Protein AF-0000000074259209 (afdb_homodimer)

Secondary structure (DSSP, 8-state):
--GGGGS-HHHHHHHHHHHHHHHHHHTT--EEEESSS--S-SEEEEETTEEEEEEEEEEEEETTEEE---EEEEEETTEEEEEE--S--SEEEEEETTTTEEEEEEGGGT---/--GGGGS-HHHHHHHHHHHHHHHHHHTT--EEEESSS--S-SEEEEETTEEEEEEEEEEEEETTEEE---EEEEEETTEEEEEE--S--SEEEEEETTTTEEEEEEGGGT---

Radius of gyration: 20.84 Å; Cα contacts (8 Å, |Δi|>4): 367; chains: 2; bounding box: 51×67×50 Å

Organism: NCBI:txid2743089

Structure (mmCIF, N/CA/C/O backbone):
data_AF-0000000074259209-model_v1
#
loop_
_entity.id
_entity.type
_entity.pdbx_description
1 polymer 'PD(D/E)XK endonuclease domain-containing protein'
#
loop_
_atom_site.group_PDB
_atom_site.id
_atom_site.type_symbol
_atom_site.label_atom_id
_atom_site.label_alt_id
_atom_site.label_comp_id
_atom_site.label_asym_id
_atom_site.label_entity_id
_atom_site.label_seq_id
_atom_site.pdbx_PDB_ins_code
_atom_site.Cartn_x
_atom_site.Cartn_y
_atom_site.Cartn_z
_atom_site.occupancy
_atom_site.B_iso_or_equiv
_atom_site.auth_seq_id
_atom_site.auth_comp_id
_atom_site.auth_asym_id
_atom_site.auth_atom_id
_atom_site.pdbx_PDB_model_num
ATOM 1 N N . MET A 1 1 ? 0.832 35.562 -0.521 1 47.56 1 MET A N 1
ATOM 2 C CA . MET A 1 1 ? -0.044 34.406 -0.721 1 47.56 1 MET A CA 1
ATOM 3 C C . MET A 1 1 ? 0.539 33.438 -1.758 1 47.56 1 MET A C 1
ATOM 5 O O . MET A 1 1 ? 0.771 33.844 -2.904 1 47.56 1 MET A O 1
ATOM 9 N N . GLY A 1 2 ? 1.175 32.375 -1.333 1 56.53 2 GLY A N 1
ATOM 10 C CA . GLY A 1 2 ? 1.853 31.5 -2.275 1 56.53 2 GLY A CA 1
ATOM 11 C C . GLY A 1 2 ? 0.897 30.719 -3.154 1 56.53 2 GLY A C 1
ATOM 12 O O . GLY A 1 2 ? -0.322 30.812 -2.992 1 56.53 2 GLY A O 1
ATOM 13 N N . PRO A 1 3 ? 1.385 30.281 -4.262 1 62.12 3 PRO A N 1
ATOM 14 C CA . PRO A 1 3 ? 0.544 29.578 -5.234 1 62.12 3 PRO A CA 1
ATOM 15 C C . PRO A 1 3 ? -0.412 28.578 -4.578 1 62.12 3 PRO A C 1
ATOM 17 O O . PRO A 1 3 ? -1.482 28.297 -5.125 1 62.12 3 PRO A O 1
ATOM 20 N N . LEU A 1 4 ? -0.095 28.188 -3.439 1 66.88 4 LEU A N 1
ATOM 21 C CA . LEU A 1 4 ? -0.93 27.188 -2.803 1 66.88 4 LEU A CA 1
ATOM 22 C C . LEU A 1 4 ? -2.17 27.812 -2.18 1 66.88 4 LEU A C 1
ATOM 24 O O . LEU A 1 4 ? -3.191 27.141 -2.004 1 66.88 4 LEU A O 1
ATOM 28 N N . ASP A 1 5 ? -2.102 29.094 -1.844 1 65.81 5 ASP A N 1
ATOM 29 C CA . ASP A 1 5 ? -3.232 29.75 -1.203 1 65.81 5 ASP A CA 1
ATOM 30 C C . ASP A 1 5 ? -4.414 29.875 -2.162 1 65.81 5 ASP A C 1
ATOM 32 O O . ASP A 1 5 ? -5.566 29.953 -1.731 1 65.81 5 ASP A O 1
ATOM 36 N N . GLU A 1 6 ? -4.121 29.797 -3.396 1 70.25 6 GLU A N 1
ATOM 37 C CA . GLU A 1 6 ? -5.148 30.016 -4.41 1 70.25 6 GLU A CA 1
ATOM 38 C C . GLU A 1 6 ? -5.738 28.703 -4.891 1 70.25 6 GLU A C 1
ATOM 40 O O . GLU A 1 6 ? -6.75 28.688 -5.594 1 70.25 6 GLU A O 1
ATOM 45 N N . LEU A 1 7 ? -5.156 27.578 -4.438 1 70.06 7 LEU A N 1
ATOM 46 C CA . LEU A 1 7 ? -5.594 26.281 -4.949 1 70.06 7 LEU A CA 1
ATOM 47 C C . LEU A 1 7 ? -6.848 25.797 -4.23 1 70.06 7 LEU A C 1
ATOM 49 O O . LEU A 1 7 ? -7.035 26.094 -3.045 1 70.06 7 LEU A O 1
ATOM 53 N N . ALA A 1 8 ? -7.691 25.25 -5.023 1 75.5 8 ALA A N 1
ATOM 54 C CA . ALA A 1 8 ? -8.852 24.609 -4.414 1 75.5 8 ALA A CA 1
ATOM 55 C C . ALA A 1 8 ? -8.43 23.594 -3.357 1 75.5 8 ALA A C 1
ATOM 57 O O . ALA A 1 8 ? -7.316 23.062 -3.412 1 75.5 8 ALA A O 1
ATOM 58 N N . THR A 1 9 ? -9.133 23.469 -2.32 1 72.81 9 THR A N 1
ATOM 59 C CA . THR A 1 9 ? -8.836 22.625 -1.173 1 72.81 9 THR A CA 1
ATOM 60 C C . THR A 1 9 ? -8.414 21.234 -1.626 1 72.81 9 THR A C 1
ATOM 62 O O . THR A 1 9 ? -7.438 20.672 -1.112 1 72.81 9 THR A O 1
ATOM 65 N N . HIS A 1 10 ? -9.031 20.703 -2.648 1 75.69 10 HIS A N 1
ATOM 66 C CA . HIS A 1 10 ? -8.688 19.359 -3.119 1 75.69 10 HIS A CA 1
ATOM 67 C C . HIS A 1 10 ? -7.336 19.359 -3.818 1 75.69 10 HIS A C 1
ATOM 69 O O . HIS A 1 10 ? -6.59 18.375 -3.721 1 75.69 10 HIS A O 1
ATOM 75 N N . GLU A 1 11 ? -7.078 20.484 -4.426 1 82.69 11 GLU A N 1
ATOM 76 C CA . GLU A 1 11 ? -5.793 20.594 -5.105 1 82.69 11 GLU A CA 1
ATOM 77 C C . GLU A 1 11 ? -4.648 20.734 -4.102 1 82.69 11 GLU A C 1
ATOM 79 O O . GLU A 1 11 ? -3.559 20.203 -4.324 1 82.69 11 GLU A O 1
ATOM 84 N N . LYS A 1 12 ? -5.004 21.375 -3.014 1 86.19 12 LYS A N 1
ATOM 85 C CA . LYS A 1 12 ? -4.008 21.5 -1.953 1 86.19 12 LYS A CA 1
ATOM 86 C C . LYS A 1 12 ? -3.678 20.141 -1.351 1 86.19 12 LYS A C 1
ATOM 88 O O . LYS A 1 12 ? -2.512 19.844 -1.086 1 86.19 12 LYS A O 1
ATOM 93 N N . GLY A 1 13 ? -4.664 19.375 -1.175 1 89.06 13 GLY A N 1
ATOM 94 C CA . GLY A 1 13 ? -4.465 18.016 -0.67 1 89.06 13 GLY A CA 1
ATOM 95 C C . GLY A 1 13 ? -3.607 17.156 -1.582 1 89.06 13 GLY A C 1
ATOM 96 O O . GLY A 1 13 ? -2.701 16.469 -1.118 1 89.06 13 GLY A O 1
ATOM 97 N N . ASP A 1 14 ? -3.924 17.359 -2.818 1 90.62 14 ASP A N 1
ATOM 98 C CA . ASP A 1 14 ? -3.16 16.594 -3.799 1 90.62 14 ASP A CA 1
ATOM 99 C C . ASP A 1 14 ? -1.689 17 -3.793 1 90.62 14 ASP A C 1
ATOM 101 O O . ASP A 1 14 ? -0.801 16.156 -3.861 1 90.62 14 ASP A O 1
ATOM 105 N N . HIS A 1 15 ? -1.513 18.234 -3.836 1 93.06 15 HIS A N 1
ATOM 106 C CA . HIS A 1 15 ? -0.147 18.734 -3.777 1 93.06 15 HIS A CA 1
ATOM 107 C C . HIS A 1 15 ? 0.57 18.25 -2.523 1 93.06 15 HIS A C 1
ATOM 109 O O . HIS A 1 15 ? 1.699 17.766 -2.602 1 93.06 15 HIS A O 1
ATOM 115 N N . THR A 1 16 ? -0.092 18.375 -1.411 1 95.31 16 THR A N 1
ATOM 116 C CA . THR A 1 16 ? 0.49 17.938 -0.145 1 95.31 16 THR A CA 1
ATOM 117 C C . THR A 1 16 ? 0.85 16.453 -0.19 1 95.31 16 THR A C 1
ATOM 119 O O . THR A 1 16 ? 1.938 16.062 0.235 1 95.31 16 THR A O 1
ATOM 122 N N . GLU A 1 17 ? -0.013 15.664 -0.753 1 94.94 17 GLU A N 1
ATOM 123 C CA . GLU A 1 17 ? 0.264 14.234 -0.875 1 94.94 17 GLU A CA 1
ATOM 124 C C . GLU A 1 17 ? 1.504 13.984 -1.729 1 94.94 17 GLU A C 1
ATOM 126 O O . GLU A 1 17 ? 2.363 13.18 -1.366 1 94.94 17 GLU A O 1
ATOM 131 N N . ALA A 1 18 ? 1.612 14.695 -2.797 1 95.94 18 ALA A N 1
ATOM 132 C CA . ALA A 1 18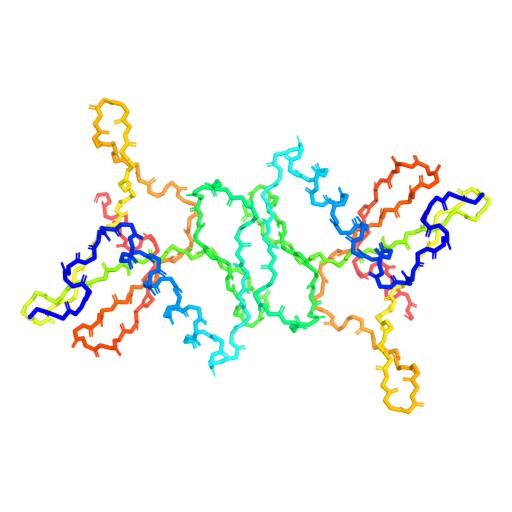 ? 2.766 14.539 -3.68 1 95.94 18 ALA A CA 1
ATOM 133 C C . ALA A 1 18 ? 4.059 14.914 -2.963 1 95.94 18 ALA A C 1
ATOM 135 O O . ALA A 1 18 ? 5.074 14.227 -3.1 1 95.94 18 ALA A O 1
ATOM 136 N N . VAL A 1 19 ? 4.02 15.938 -2.227 1 96.88 19 VAL A N 1
ATOM 137 C CA . VAL A 1 19 ? 5.184 16.391 -1.472 1 96.88 19 VAL A CA 1
ATOM 138 C C . VAL A 1 19 ? 5.574 15.328 -0.441 1 96.88 19 VAL A C 1
ATOM 140 O O . VAL A 1 19 ? 6.75 14.992 -0.303 1 96.88 19 VAL A O 1
ATOM 143 N N . VAL A 1 20 ? 4.594 14.812 0.232 1 97.38 20 VAL A N 1
ATOM 144 C CA . VAL A 1 20 ? 4.832 13.812 1.27 1 97.38 20 VAL A CA 1
ATOM 145 C C . VAL A 1 20 ? 5.434 12.555 0.648 1 97.38 20 VAL A C 1
ATOM 147 O O . VAL A 1 20 ? 6.43 12.023 1.145 1 97.38 20 VAL A O 1
ATOM 150 N N . ILE A 1 21 ? 4.875 12.117 -0.439 1 96.25 21 ILE A N 1
ATOM 151 C CA . ILE A 1 21 ? 5.387 10.938 -1.132 1 96.25 21 ILE A CA 1
ATOM 152 C C . ILE A 1 21 ? 6.836 11.18 -1.559 1 96.25 21 ILE A C 1
ATOM 154 O O . ILE A 1 21 ? 7.707 10.344 -1.323 1 96.25 21 ILE A O 1
ATOM 158 N N . SER A 1 22 ? 7.086 12.305 -2.131 1 96.19 22 SER A N 1
ATOM 159 C CA . SER A 1 22 ? 8.43 12.664 -2.58 1 96.19 22 SER A CA 1
ATOM 160 C C . SER A 1 22 ? 9.422 12.617 -1.428 1 96.19 22 SER A C 1
ATOM 162 O O . SER A 1 22 ? 10.516 12.055 -1.565 1 96.19 22 SER A O 1
ATOM 164 N N . GLU A 1 23 ? 9.055 13.148 -0.389 1 96.75 23 GLU A N 1
ATOM 165 C CA . GLU A 1 23 ? 9.953 13.203 0.761 1 96.75 23 GLU A CA 1
ATOM 166 C C . GLU A 1 23 ? 10.211 11.812 1.331 1 96.75 23 GLU A C 1
ATOM 168 O O . GLU A 1 23 ? 11.344 11.477 1.675 1 96.75 23 GLU A O 1
ATOM 173 N N . LEU A 1 24 ? 9.188 11.023 1.503 1 94.81 24 LEU A N 1
ATOM 174 C CA . LEU A 1 24 ? 9.352 9.664 2.006 1 94.81 24 LEU A CA 1
ATOM 175 C C . LEU A 1 24 ? 10.266 8.859 1.09 1 94.81 24 LEU A C 1
ATOM 177 O O . LEU A 1 24 ? 11.188 8.18 1.562 1 94.81 24 LEU A O 1
ATOM 181 N N . LYS A 1 25 ? 10.078 9 -0.187 1 93.81 25 LYS A N 1
ATOM 182 C CA . LYS A 1 25 ? 10.93 8.305 -1.147 1 93.81 25 LYS A CA 1
ATOM 183 C C . LYS A 1 25 ? 12.375 8.781 -1.056 1 93.81 25 LYS A C 1
ATOM 185 O O . LYS A 1 25 ? 13.305 7.98 -1.122 1 93.81 25 LYS A O 1
ATOM 190 N N . ARG A 1 26 ? 12.523 10.039 -0.909 1 94 26 ARG A N 1
ATOM 191 C CA . ARG A 1 26 ? 13.852 10.609 -0.758 1 94 26 ARG A CA 1
ATOM 192 C C . ARG A 1 26 ? 14.578 10 0.435 1 94 26 ARG A C 1
ATOM 194 O O . ARG A 1 26 ? 15.797 9.82 0.398 1 94 26 ARG A O 1
ATOM 201 N N . ARG A 1 27 ? 13.891 9.672 1.408 1 93.62 27 ARG A N 1
ATOM 202 C CA . ARG A 1 27 ? 14.453 9.102 2.629 1 93.62 27 ARG A CA 1
ATOM 203 C C . ARG A 1 27 ? 14.57 7.586 2.525 1 93.62 27 ARG A C 1
ATOM 205 O O . ARG A 1 27 ? 14.984 6.926 3.48 1 93.62 27 ARG A O 1
ATOM 212 N N . GLY A 1 28 ? 14.133 6.973 1.439 1 91.19 28 GLY A N 1
ATOM 213 C CA . GLY A 1 28 ? 14.242 5.543 1.205 1 91.19 28 GLY A CA 1
ATOM 214 C C . GLY A 1 28 ? 13.094 4.75 1.804 1 91.19 28 GLY A C 1
ATOM 215 O O . GLY A 1 28 ? 13.219 3.545 2.033 1 91.19 28 GLY A O 1
ATOM 216 N N . VAL A 1 29 ? 12.055 5.488 2.131 1 93.62 29 VAL A N 1
ATOM 217 C CA . VAL A 1 29 ? 10.883 4.824 2.703 1 93.62 29 VAL A CA 1
ATOM 218 C C . VAL A 1 29 ? 9.977 4.324 1.584 1 93.62 29 VAL A C 1
ATOM 220 O O . VAL A 1 29 ? 9.594 5.09 0.697 1 93.62 29 VAL A O 1
ATOM 223 N N . SER A 1 30 ? 9.68 3.027 1.613 1 93.19 30 SER A N 1
ATOM 224 C CA . SER A 1 30 ? 8.727 2.477 0.66 1 93.19 30 SER A CA 1
ATOM 225 C C . SER A 1 30 ? 7.312 2.977 0.942 1 93.19 30 SER A C 1
ATOM 227 O O . SER A 1 30 ? 6.887 3.037 2.098 1 93.19 30 SER A O 1
ATOM 229 N N . VAL A 1 31 ? 6.582 3.355 -0.152 1 95.06 31 VAL A N 1
ATOM 230 C CA . VAL A 1 31 ? 5.234 3.898 -0.016 1 95.06 31 VAL A CA 1
ATOM 231 C C . VAL A 1 31 ? 4.305 3.225 -1.021 1 95.06 31 VAL A C 1
ATOM 233 O O . VAL A 1 31 ? 4.699 2.943 -2.154 1 95.06 31 VAL A O 1
ATOM 236 N N . CYS A 1 32 ? 3.105 2.986 -0.581 1 93.75 32 CYS A N 1
ATOM 237 C CA . CYS A 1 32 ? 2.062 2.422 -1.428 1 93.75 32 CYS A CA 1
ATOM 238 C C . CYS A 1 32 ? 0.795 3.268 -1.372 1 93.75 32 CYS A C 1
ATOM 240 O O . CYS A 1 32 ? 0.485 3.857 -0.336 1 93.75 32 CYS A O 1
ATOM 242 N N . ALA A 1 33 ? 0.101 3.314 -2.439 1 93.38 33 ALA A N 1
ATOM 243 C CA . ALA A 1 33 ? -1.163 4.043 -2.516 1 93.38 33 ALA A CA 1
ATOM 244 C C . ALA A 1 33 ? -2.33 3.092 -2.764 1 93.38 33 ALA A C 1
ATOM 246 O O . ALA A 1 33 ? -2.193 2.111 -3.498 1 93.38 33 ALA A O 1
ATOM 247 N N . PRO A 1 34 ? -3.48 3.48 -2.117 1 92.75 34 PRO A N 1
ATOM 248 C CA . PRO A 1 34 ? -4.652 2.623 -2.316 1 92.75 34 PRO A CA 1
ATOM 249 C C . PRO A 1 34 ? -5.113 2.586 -3.771 1 92.75 34 PRO A C 1
ATOM 251 O O . PRO A 1 34 ? -5.02 3.592 -4.48 1 92.75 34 PRO A O 1
ATOM 254 N N . PHE A 1 35 ? -5.512 1.344 -4.113 1 88.69 35 PHE A N 1
ATOM 255 C CA . PHE A 1 35 ? -6.18 1.221 -5.402 1 88.69 35 PHE A CA 1
ATOM 256 C C . PHE A 1 35 ? -7.637 1.667 -5.301 1 88.69 35 PHE A C 1
ATOM 258 O O . PHE A 1 35 ? -8.422 1.072 -4.562 1 88.69 35 PHE A O 1
ATOM 265 N N . GLY A 1 36 ? -7.984 2.654 -6.012 1 80.12 36 GLY A N 1
ATOM 266 C CA . GLY A 1 36 ? -9.344 3.166 -5.98 1 80.12 36 GLY A CA 1
ATOM 267 C C . GLY A 1 36 ? -9.539 4.293 -4.984 1 80.12 36 GLY A C 1
ATOM 268 O O . GLY A 1 36 ? -8.562 4.848 -4.473 1 80.12 36 GLY A O 1
ATOM 269 N N . ASP A 1 37 ? -10.844 4.773 -4.766 1 68.38 37 ASP A N 1
ATOM 270 C CA . ASP A 1 37 ? -11.148 6.008 -4.047 1 68.38 37 ASP A CA 1
ATOM 271 C C . ASP A 1 37 ? -11.578 5.715 -2.613 1 68.38 37 ASP A C 1
ATOM 273 O O . ASP A 1 37 ? -12.109 6.594 -1.927 1 68.38 37 ASP A O 1
ATOM 277 N N . ASN A 1 38 ? -11.484 4.414 -2.146 1 59.94 38 ASN A N 1
ATOM 278 C CA . ASN A 1 38 ? -12.031 4.188 -0.813 1 59.94 38 ASN A CA 1
ATOM 279 C C . ASN A 1 38 ? -11.102 4.719 0.274 1 59.94 38 ASN A C 1
ATOM 281 O O . ASN A 1 38 ? -9.914 4.406 0.284 1 59.94 38 ASN A O 1
ATOM 285 N N . ASP A 1 39 ? -11.469 5.82 0.987 1 64.5 39 ASP A N 1
ATOM 286 C CA . ASP A 1 39 ? -10.938 6.895 1.817 1 64.5 39 ASP A CA 1
ATOM 287 C C . ASP A 1 39 ? -10.539 6.375 3.197 1 64.5 39 ASP A C 1
ATOM 289 O O . ASP A 1 39 ? -10.555 7.125 4.176 1 64.5 39 ASP A O 1
ATOM 293 N N . ARG A 1 40 ? -9.938 5.18 3.361 1 77.12 40 ARG A N 1
ATOM 294 C CA . ARG A 1 40 ? -9.586 4.914 4.75 1 77.12 40 ARG A CA 1
ATOM 295 C C . ARG A 1 40 ? -8.266 5.586 5.121 1 77.12 40 ARG A C 1
ATOM 297 O O . ARG A 1 40 ? -8.148 6.18 6.195 1 77.12 40 ARG A O 1
ATOM 304 N N . TYR A 1 41 ? -7.336 5.512 4.305 1 91.62 41 TYR A N 1
ATOM 305 C CA . TYR A 1 41 ? -6.047 6.18 4.453 1 91.62 41 TYR A CA 1
ATOM 306 C C . TYR A 1 41 ? -5.52 6.648 3.102 1 91.62 41 TYR A C 1
ATOM 308 O O . TYR A 1 41 ? -6.02 6.234 2.055 1 91.62 41 TYR A O 1
ATOM 316 N N . ASP A 1 42 ? -4.57 7.543 3.191 1 92.56 42 ASP A N 1
ATOM 317 C CA . ASP A 1 42 ? -4.027 8.102 1.956 1 92.56 42 ASP A CA 1
ATOM 318 C C . ASP A 1 42 ? -2.875 7.254 1.426 1 92.56 42 ASP A C 1
ATOM 320 O O . ASP A 1 42 ? -2.713 7.105 0.213 1 92.56 42 ASP A O 1
ATOM 324 N N . LEU A 1 43 ? -2.088 6.73 2.297 1 95.06 43 LEU A N 1
ATOM 325 C CA . LEU A 1 43 ? -0.876 6 1.938 1 95.06 43 LEU A CA 1
ATOM 326 C C . LEU A 1 43 ? -0.607 4.875 2.93 1 95.06 43 LEU A C 1
ATOM 328 O O . LEU A 1 43 ? -1.068 4.926 4.074 1 95.06 43 LEU A O 1
ATOM 332 N N . ILE A 1 44 ? 0.138 3.91 2.469 1 95.19 44 ILE A N 1
ATOM 333 C CA . ILE A 1 44 ? 0.823 2.965 3.344 1 95.19 44 ILE A CA 1
ATOM 334 C C . ILE A 1 44 ? 2.332 3.174 3.246 1 95.19 44 ILE A C 1
ATOM 336 O O . ILE A 1 44 ? 2.879 3.305 2.148 1 95.19 44 ILE A O 1
ATOM 340 N N . ALA A 1 45 ? 2.992 3.27 4.359 1 95.81 45 ALA A N 1
ATOM 341 C CA . ALA A 1 45 ? 4.449 3.369 4.395 1 95.81 45 ALA A CA 1
ATOM 342 C C . ALA A 1 45 ? 5.062 2.199 5.156 1 95.81 45 ALA A C 1
ATOM 344 O O . ALA A 1 45 ? 4.422 1.625 6.043 1 95.81 45 ALA A O 1
ATOM 345 N N . GLU A 1 46 ? 6.242 1.879 4.758 1 93.62 46 GLU A N 1
ATOM 346 C CA . GLU A 1 46 ? 6.965 0.799 5.426 1 93.62 46 GLU A CA 1
ATOM 347 C C . GLU A 1 46 ? 8.109 1.341 6.273 1 93.62 46 GLU A C 1
ATOM 349 O O . GLU A 1 46 ? 8.922 2.135 5.793 1 93.62 46 GLU A O 1
ATOM 354 N N . SER A 1 47 ? 8.062 1.075 7.488 1 88 47 SER A N 1
ATOM 355 C CA . SER A 1 47 ? 9.188 1.319 8.391 1 88 47 SER A CA 1
ATOM 356 C C . SER A 1 47 ? 9.766 0.012 8.922 1 88 47 SER A C 1
ATOM 358 O O . SER A 1 47 ? 9.047 -0.788 9.523 1 88 47 SER A O 1
ATOM 360 N N . ALA A 1 48 ? 11.109 -0.193 8.602 1 83.56 48 ALA A N 1
ATOM 361 C CA . ALA A 1 48 ? 11.719 -1.479 8.938 1 83.56 48 ALA A CA 1
ATOM 362 C C . ALA A 1 48 ? 10.898 -2.635 8.367 1 83.56 48 ALA A C 1
ATOM 364 O O . ALA A 1 48 ? 10.719 -2.74 7.152 1 83.56 48 ALA A O 1
ATOM 365 N N . GLU A 1 49 ? 10.078 -3.471 9.203 1 78.62 49 GLU A N 1
ATOM 366 C CA . GLU A 1 49 ? 9.328 -4.617 8.703 1 78.62 49 GLU A CA 1
ATOM 367 C C . GLU A 1 49 ? 7.836 -4.461 8.977 1 78.62 49 GLU A C 1
ATOM 369 O O . GLU A 1 49 ? 7.074 -5.426 8.859 1 78.62 49 GLU A O 1
ATOM 374 N N . SER A 1 50 ? 7.594 -3.197 9.297 1 92.56 50 SER A N 1
ATOM 375 C CA . SER A 1 50 ? 6.18 -2.975 9.594 1 92.56 50 SER A CA 1
ATOM 376 C C . SER A 1 50 ? 5.547 -2.033 8.57 1 92.56 50 SER A C 1
ATOM 378 O O . SER A 1 50 ? 6.238 -1.22 7.957 1 92.56 50 SER A O 1
ATOM 380 N N . LEU A 1 51 ? 4.246 -2.188 8.375 1 94.81 51 LEU A N 1
ATOM 381 C CA . LEU A 1 51 ? 3.455 -1.33 7.5 1 94.81 51 LEU A CA 1
ATOM 382 C C . LEU A 1 51 ? 2.539 -0.421 8.312 1 94.81 51 LEU A C 1
ATOM 384 O O . LEU A 1 51 ? 1.922 -0.862 9.289 1 94.81 51 LEU A O 1
ATOM 388 N N . PHE A 1 52 ? 2.453 0.874 7.926 1 95.12 52 PHE A N 1
ATOM 389 C CA . PHE A 1 52 ? 1.637 1.843 8.648 1 95.12 52 PHE A CA 1
ATOM 390 C C . PHE A 1 52 ? 0.689 2.566 7.695 1 95.12 52 PHE A C 1
ATOM 392 O O . PHE A 1 52 ? 1.093 2.984 6.609 1 95.12 52 PHE A O 1
ATOM 399 N N . ARG A 1 53 ? -0.555 2.709 8.156 1 95.44 53 ARG A N 1
ATOM 400 C CA . ARG A 1 53 ? -1.538 3.529 7.461 1 95.44 53 ARG A CA 1
ATOM 401 C C . ARG A 1 53 ? -1.346 5.008 7.781 1 95.44 53 ARG A C 1
ATOM 403 O O . ARG A 1 53 ? -1.366 5.402 8.945 1 95.44 53 ARG A O 1
ATOM 410 N N . LEU A 1 54 ? -1.181 5.785 6.664 1 95 54 LEU A N 1
ATOM 411 C CA . LEU A 1 54 ? -0.951 7.215 6.84 1 95 54 LEU A CA 1
ATOM 412 C C . LEU A 1 54 ? -2.111 8.031 6.273 1 95 54 LEU A C 1
ATOM 414 O O . LEU A 1 54 ? -2.592 7.746 5.176 1 95 54 LEU A O 1
ATOM 418 N N . GLN A 1 55 ? -2.568 8.977 7.078 1 93.69 55 GLN A N 1
ATOM 419 C CA . GLN A 1 55 ? -3.434 10.039 6.582 1 93.69 55 GLN A CA 1
ATOM 420 C C . GLN A 1 55 ? -2.658 11.344 6.406 1 93.69 55 GLN A C 1
ATOM 422 O O . GLN A 1 55 ? -2.094 11.867 7.367 1 93.69 55 GLN A O 1
ATOM 427 N N . VAL A 1 56 ? -2.664 11.883 5.215 1 95 56 VAL A N 1
ATOM 428 C CA . VAL A 1 56 ? -1.894 13.078 4.898 1 95 56 VAL A CA 1
ATOM 429 C C . VAL A 1 56 ? -2.762 14.32 5.098 1 95 56 VAL A C 1
ATOM 431 O O . VAL A 1 56 ? -3.9 14.367 4.629 1 95 56 VAL A O 1
ATOM 434 N N . LYS A 1 57 ? -2.172 15.32 5.879 1 93.94 57 LYS A N 1
ATOM 435 C CA . LYS A 1 57 ? -2.877 16.562 6.191 1 93.94 57 LYS A CA 1
ATOM 436 C C . LYS A 1 57 ? -2.029 17.781 5.836 1 93.94 57 LYS A C 1
ATOM 438 O O . LYS A 1 57 ? -0.817 17.781 6.055 1 93.94 57 LYS A O 1
ATOM 443 N N . THR A 1 58 ? -2.787 18.766 5.27 1 94.81 58 THR A N 1
ATOM 444 C CA . THR A 1 58 ? -2.154 20.078 5.105 1 94.81 58 THR A CA 1
ATOM 445 C C . THR A 1 58 ? -2.223 20.875 6.402 1 94.81 58 THR A C 1
ATOM 447 O O . THR A 1 58 ? -3.309 21.125 6.934 1 94.81 58 THR A O 1
ATOM 450 N N . GLY A 1 59 ? -1.038 21.219 6.91 1 94.81 59 GLY A N 1
ATOM 451 C CA . GLY A 1 59 ? -0.984 22.062 8.086 1 94.81 59 GLY A CA 1
ATOM 452 C C . GLY A 1 59 ? -0.817 23.531 7.754 1 94.81 59 GLY A C 1
ATOM 453 O O . GLY A 1 59 ? -0.371 23.875 6.66 1 94.81 59 GLY A O 1
ATOM 454 N N . TRP A 1 60 ? -1.231 24.359 8.719 1 94.19 60 TRP A N 1
ATOM 455 C CA . TRP A 1 60 ? -1.003 25.797 8.609 1 94.19 60 TRP A CA 1
ATOM 456 C C . TRP A 1 60 ? -0.41 26.344 9.898 1 94.19 60 TRP A C 1
ATOM 458 O O . TRP A 1 60 ? -0.636 25.797 10.977 1 94.19 60 TRP A O 1
ATOM 468 N N . LEU A 1 61 ? 0.44 27.359 9.641 1 93.44 61 LEU A N 1
ATOM 469 C CA . LEU A 1 61 ? 1.13 27.969 10.773 1 93.44 61 LEU A CA 1
ATOM 470 C C . LEU A 1 61 ? 0.238 29 11.453 1 93.44 61 LEU A C 1
ATOM 472 O O . LEU A 1 61 ? -0.362 29.844 10.789 1 93.44 61 LEU A O 1
ATOM 476 N N . ARG A 1 62 ? 0.03 28.812 12.727 1 95.06 62 ARG A N 1
ATOM 477 C CA . ARG A 1 62 ? -0.599 29.812 13.586 1 95.06 62 ARG A CA 1
ATOM 478 C C . ARG A 1 62 ? 0.347 30.25 14.695 1 95.06 62 ARG A C 1
ATOM 480 O O . ARG A 1 62 ? 0.486 29.562 15.711 1 95.06 62 ARG A O 1
ATOM 487 N N . GLU A 1 63 ? 0.983 31.469 14.461 1 92.69 63 GLU A N 1
ATOM 488 C CA . GLU A 1 63 ? 2.029 31.938 15.367 1 92.69 63 GLU A CA 1
ATOM 489 C C . GLU A 1 63 ? 3.199 30.953 15.414 1 92.69 63 GLU A C 1
ATOM 491 O O . GLU A 1 63 ? 3.891 30.766 14.406 1 92.69 63 GLU A O 1
ATOM 496 N N . VAL A 1 64 ? 3.322 30.234 16.531 1 91.62 64 VAL A N 1
ATOM 497 C CA . VAL A 1 64 ? 4.496 29.359 16.609 1 91.62 64 VAL A CA 1
ATOM 498 C C . VAL A 1 64 ? 4.062 27.906 16.641 1 91.62 64 VAL A C 1
ATOM 500 O O . VAL A 1 64 ? 4.867 27.016 16.938 1 91.62 64 VAL A O 1
ATOM 503 N N . VAL A 1 65 ? 2.746 27.719 16.266 1 93.44 65 VAL A N 1
ATOM 504 C CA . VAL A 1 65 ? 2.219 26.359 16.312 1 93.44 65 VAL A CA 1
ATOM 505 C C . VAL A 1 65 ? 1.709 25.953 14.938 1 93.44 65 VAL A C 1
ATOM 507 O O . VAL A 1 65 ? 1.119 26.766 14.227 1 93.44 65 VAL A O 1
ATOM 510 N N . VAL A 1 66 ? 1.939 24.703 14.477 1 94.62 66 VAL A N 1
ATOM 511 C CA . VAL A 1 66 ? 1.327 24.156 13.273 1 94.62 66 VAL A CA 1
ATOM 512 C C . VAL A 1 66 ? -0.005 23.5 13.625 1 94.62 66 VAL A C 1
ATOM 514 O O . VAL A 1 66 ? -0.06 22.609 14.484 1 94.62 66 VAL A O 1
ATOM 517 N N . GLU A 1 67 ? -1.086 23.984 12.969 1 94.19 67 GLU A N 1
ATOM 518 C CA . GLU A 1 67 ? -2.42 23.422 13.172 1 94.19 67 GLU A CA 1
ATOM 519 C C . GLU A 1 67 ? -2.891 22.641 11.945 1 94.19 67 GLU A C 1
ATOM 521 O O . GLU A 1 67 ? -2.438 22.906 10.828 1 94.19 67 GLU A O 1
ATOM 526 N N . PHE A 1 68 ? -3.68 21.578 12.117 1 92.62 68 PHE A N 1
ATOM 527 C CA . PHE A 1 68 ? -4.32 20.828 11.039 1 92.62 68 PHE A CA 1
ATOM 528 C C . PHE A 1 68 ? -5.648 20.234 11.5 1 92.62 68 PHE A C 1
ATOM 530 O O . PHE A 1 68 ? -5.883 20.094 12.703 1 92.62 68 PHE A O 1
ATOM 537 N N . SER A 1 69 ? -6.48 19.938 10.508 1 86.94 69 SER A N 1
ATOM 538 C CA . SER A 1 69 ? -7.75 19.297 10.836 1 86.94 69 SER A CA 1
ATOM 539 C C . SER A 1 69 ? -7.582 17.781 11.008 1 86.94 69 SER A C 1
ATOM 541 O O . SER A 1 69 ? -7.098 17.109 10.109 1 86.94 69 SER A O 1
ATOM 543 N N . GLY A 1 70 ? -7.969 17.266 12.156 1 84.19 70 GLY A N 1
ATOM 544 C CA . GLY A 1 70 ? -7.918 15.828 12.422 1 84.19 70 GLY A CA 1
ATOM 545 C C . GLY A 1 70 ? -9.125 15.086 11.891 1 84.19 70 GLY A C 1
ATOM 546 O O . GLY A 1 70 ? -9.305 13.898 12.18 1 84.19 70 GLY A O 1
ATOM 547 N N . GLN A 1 71 ? -10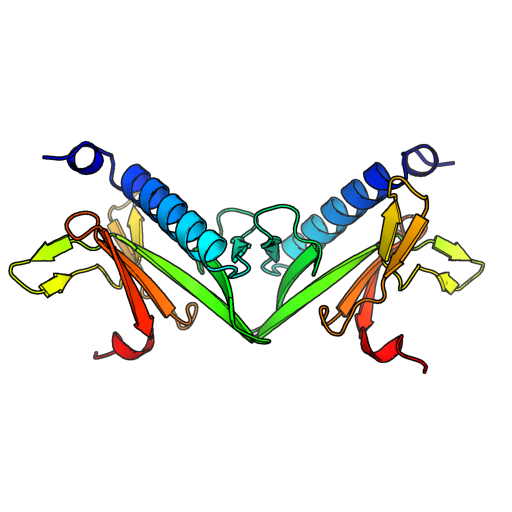.016 15.812 11.242 1 80.94 71 GLN A N 1
ATOM 548 C CA . GLN A 1 71 ? -11.219 15.188 10.688 1 80.94 71 GLN A CA 1
ATOM 549 C C . GLN A 1 71 ? -11.219 15.25 9.164 1 80.94 71 GLN A C 1
ATOM 551 O O . GLN A 1 71 ? -10.547 16.094 8.57 1 80.94 71 GLN A O 1
ATOM 556 N N . SER A 1 72 ? -11.812 14.164 8.594 1 75 72 SER A N 1
ATOM 557 C CA . SER A 1 72 ? -11.977 14.164 7.141 1 75 72 SER A CA 1
ATOM 558 C C . SER A 1 72 ? -13.211 14.953 6.727 1 75 72 SER A C 1
ATOM 560 O O . SER A 1 72 ? -14.25 14.898 7.395 1 75 72 SER A O 1
ATOM 562 N N . GLN A 1 73 ? -13.008 15.961 5.832 1 70.38 73 GLN A N 1
ATOM 563 C CA . GLN A 1 73 ? -14.125 16.75 5.34 1 70.38 73 GLN A CA 1
ATOM 564 C C . GLN A 1 73 ? -14.625 16.219 3.996 1 70.38 73 GLN A C 1
ATOM 566 O O . GLN A 1 73 ? -13.828 15.969 3.094 1 70.38 73 GLN A O 1
ATOM 571 N N . HIS A 1 74 ? -15.844 15.648 4.027 1 69.62 74 HIS A N 1
ATOM 572 C CA . HIS A 1 74 ? -16.484 15.219 2.791 1 69.62 74 HIS A CA 1
ATOM 573 C C . HIS A 1 74 ? -17.672 16.109 2.443 1 69.62 74 HIS A C 1
ATOM 575 O O . HIS A 1 74 ? -18.422 16.516 3.328 1 69.62 74 HIS A O 1
ATOM 581 N N . VAL A 1 75 ? -17.703 16.578 1.257 1 66.56 75 VAL A N 1
ATOM 582 C CA . VAL A 1 75 ? -18.844 17.375 0.797 1 66.56 75 VAL A CA 1
ATOM 583 C C . VAL A 1 75 ? -19.875 16.453 0.133 1 66.56 75 VAL A C 1
ATOM 585 O O . VAL A 1 75 ? -19.516 15.578 -0.65 1 66.56 75 VAL A O 1
ATOM 588 N N . ASN A 1 76 ? -21.062 16.359 0.742 1 69.25 76 ASN A N 1
ATOM 589 C CA . ASN A 1 76 ? -22.156 15.695 0.059 1 69.25 76 ASN A CA 1
ATOM 590 C C . ASN A 1 76 ? -23.281 16.672 -0.296 1 69.25 76 ASN A C 1
ATOM 592 O O . ASN A 1 76 ? -23.094 17.891 -0.215 1 69.25 76 ASN A O 1
ATOM 596 N N . ALA A 1 77 ? -24.297 16.047 -0.972 1 72.5 77 ALA A N 1
ATOM 597 C CA . ALA A 1 77 ? -25.438 16.828 -1.426 1 72.5 77 ALA A CA 1
ATOM 598 C C . ALA A 1 77 ? -25.953 17.734 -0.311 1 72.5 77 ALA A C 1
ATOM 600 O O . ALA A 1 77 ? -26.453 18.828 -0.574 1 72.5 77 ALA A O 1
ATOM 601 N N . ALA A 1 78 ? -25.875 17.391 0.807 1 76.25 78 ALA A N 1
ATOM 602 C CA . ALA A 1 78 ? -26.453 18.094 1.947 1 76.25 78 ALA A CA 1
ATOM 603 C C . ALA A 1 78 ? -25.469 19.094 2.525 1 76.25 78 ALA A C 1
ATOM 605 O O . ALA A 1 78 ? -25.828 19.922 3.361 1 76.25 78 ALA A O 1
ATOM 606 N N . GLY A 1 79 ? -24.359 18.953 2.105 1 73.25 79 GLY A N 1
ATOM 607 C CA . GLY A 1 79 ? -23.328 19.859 2.607 1 73.25 79 GLY A CA 1
ATOM 608 C C . GLY A 1 79 ? -22.094 19.125 3.09 1 73.25 79 GLY A C 1
ATOM 609 O O . GLY A 1 79 ? -21.75 18.047 2.584 1 73.25 79 GLY A O 1
ATOM 610 N N . ASN A 1 80 ? -21.281 19.828 4.07 1 71.81 80 ASN A N 1
ATOM 611 C CA . ASN A 1 80 ? -20.062 19.266 4.617 1 71.81 80 ASN A CA 1
ATOM 612 C C . ASN A 1 80 ? -20.359 18.266 5.73 1 71.81 80 ASN A C 1
ATOM 614 O O . ASN A 1 80 ? -21.125 18.562 6.645 1 71.81 80 ASN A O 1
ATOM 618 N N . THR A 1 81 ? -19.953 17.094 5.559 1 75.25 81 THR A N 1
ATOM 619 C CA . THR A 1 81 ? -20.031 16.109 6.625 1 75.25 81 THR A CA 1
ATOM 620 C C . THR A 1 81 ? -18.641 15.742 7.129 1 75.25 81 THR A C 1
ATOM 622 O O . THR A 1 81 ? -17.672 15.773 6.367 1 75.25 81 THR A O 1
ATOM 625 N N . TYR A 1 82 ? -18.531 15.703 8.508 1 71.06 82 TYR A N 1
ATOM 626 C CA . TYR A 1 82 ? -17.281 15.344 9.156 1 71.06 82 TYR A CA 1
ATOM 627 C C . TYR A 1 82 ? -17.312 13.906 9.656 1 71.06 82 TYR A C 1
ATOM 629 O O . TYR A 1 82 ? -18.312 13.461 10.219 1 71.06 82 TYR A O 1
ATOM 637 N N . LYS A 1 83 ? -16.328 13.203 9.172 1 71.5 83 LYS A N 1
ATOM 638 C CA . LYS A 1 83 ? -16.219 11.852 9.703 1 71.5 83 LYS A CA 1
ATOM 639 C C . LYS A 1 83 ? -14.883 11.641 10.406 1 71.5 83 LYS A C 1
ATOM 641 O O . LYS A 1 83 ? -13.828 11.992 9.875 1 71.5 83 LYS A O 1
ATOM 646 N N . PRO A 1 84 ? -14.914 11.188 11.758 1 71.12 84 PRO A N 1
ATOM 647 C CA . PRO A 1 84 ? -13.656 10.836 12.43 1 71.12 84 PRO A CA 1
ATOM 648 C C . PRO A 1 84 ? -12.922 9.68 11.75 1 71.12 84 PRO A C 1
ATOM 650 O O . PRO A 1 84 ? -13.547 8.875 11.055 1 71.12 84 PRO A O 1
ATOM 653 N N . TYR A 1 85 ? -11.648 9.812 11.852 1 71.31 85 TYR A N 1
ATOM 654 C CA . TYR A 1 85 ? -10.859 8.68 11.383 1 71.31 85 TYR A CA 1
ATOM 655 C C . TYR A 1 85 ? -11.031 7.477 12.305 1 71.31 85 TYR A C 1
ATOM 657 O O . TYR A 1 85 ? -11.031 7.617 13.531 1 71.31 85 TYR A O 1
ATOM 665 N N . GLU A 1 86 ? -11.984 6.676 12.07 1 64.06 86 GLU A N 1
ATOM 666 C CA . GLU A 1 86 ? -12.273 5.461 12.82 1 64.06 86 GLU A CA 1
ATOM 667 C C . GLU A 1 86 ? -11.078 4.512 12.82 1 64.06 86 GLU A C 1
ATOM 669 O O . GLU A 1 86 ? -10.969 3.643 11.953 1 64.06 86 GLU A O 1
ATOM 674 N N . ASP A 1 87 ? -10.156 4.535 13.711 1 69.81 87 ASP A N 1
ATOM 675 C CA . ASP A 1 87 ? -9.094 3.551 13.891 1 69.81 87 ASP A CA 1
ATOM 676 C C . ASP A 1 87 ? -8.594 3.029 12.539 1 69.81 87 ASP A C 1
ATOM 678 O O . ASP A 1 87 ? -8.039 1.932 12.461 1 69.81 87 ASP A O 1
ATOM 682 N N . ASP A 1 88 ? -8.781 3.842 11.555 1 83 88 ASP A N 1
ATOM 683 C CA . ASP A 1 88 ? -8.438 3.426 10.195 1 83 88 ASP A CA 1
ATOM 684 C C . ASP A 1 88 ? -7.035 3.887 9.812 1 83 88 ASP A C 1
ATOM 686 O O . ASP A 1 88 ? -6.473 3.426 8.82 1 83 88 ASP A O 1
ATOM 690 N N . VAL A 1 89 ? -6.539 4.715 10.664 1 91.12 89 VAL A N 1
ATOM 691 C CA . VAL A 1 89 ? -5.23 5.285 10.367 1 91.12 89 VAL A CA 1
ATOM 692 C C . VAL A 1 89 ? -4.305 5.113 11.57 1 91.12 89 VAL A C 1
ATOM 694 O O . VAL A 1 89 ? -4.75 5.156 12.719 1 91.12 89 VAL A O 1
ATOM 697 N N . ASP A 1 90 ? -3.057 4.832 11.273 1 92.81 90 ASP A N 1
ATOM 698 C CA . ASP A 1 90 ? -2.078 4.707 12.352 1 92.81 90 ASP A CA 1
ATOM 699 C C . ASP A 1 90 ? -1.476 6.066 12.711 1 92.81 90 ASP A C 1
ATOM 701 O O . ASP A 1 90 ? -1.312 6.391 13.883 1 92.81 90 ASP A O 1
ATOM 705 N N . PHE A 1 91 ? -1.169 6.883 11.641 1 94.56 91 PHE A N 1
ATOM 706 C CA . PHE A 1 91 ? -0.522 8.172 11.844 1 94.56 91 PHE A CA 1
ATOM 707 C C . PHE A 1 91 ? -1.092 9.227 10.898 1 94.56 91 PHE A C 1
ATOM 709 O O . PHE A 1 91 ? -1.524 8.898 9.789 1 94.56 91 PHE A O 1
ATOM 716 N N . PHE A 1 92 ? -0.999 10.414 11.367 1 94.62 92 PHE A N 1
ATOM 717 C CA . PHE A 1 92 ? -1.089 11.562 10.477 1 94.62 92 PHE A CA 1
ATOM 718 C C . PHE A 1 92 ? 0.297 12.008 10.031 1 94.62 92 PHE A C 1
ATOM 720 O O . PHE A 1 92 ? 1.23 12.055 10.836 1 94.62 92 PHE A O 1
ATOM 727 N N . VAL A 1 93 ? 0.394 12.312 8.789 1 96.62 93 VAL A N 1
ATOM 728 C CA . VAL A 1 93 ? 1.533 13.07 8.281 1 96.62 93 VAL A CA 1
ATOM 729 C C . VAL A 1 93 ? 1.087 14.484 7.895 1 96.62 93 VAL A C 1
ATOM 731 O O . VAL A 1 93 ? 0.245 14.648 7.008 1 96.62 93 VAL A O 1
ATOM 734 N N . VAL A 1 94 ? 1.697 15.445 8.586 1 96.62 94 VAL A N 1
ATOM 735 C CA . VAL A 1 94 ? 1.284 16.828 8.398 1 96.62 94 VAL A CA 1
ATOM 736 C C . VAL A 1 94 ? 2.391 17.609 7.684 1 96.62 94 VAL A C 1
ATOM 738 O O . VAL A 1 94 ? 3.539 17.609 8.133 1 96.62 94 VAL A O 1
ATOM 741 N N . TYR A 1 95 ? 2.049 18.172 6.582 1 97.56 95 TYR A N 1
ATOM 742 C CA . TYR A 1 95 ? 2.986 19.016 5.863 1 97.56 95 TYR A CA 1
ATOM 743 C C . TYR A 1 95 ? 2.582 20.484 5.973 1 97.56 95 TYR A C 1
ATOM 745 O O . TYR A 1 95 ? 1.443 20.844 5.668 1 97.56 95 TYR A O 1
ATOM 753 N N . CYS A 1 96 ? 3.529 21.297 6.422 1 96.38 96 CYS A N 1
ATOM 754 C CA . CYS A 1 96 ? 3.348 22.75 6.512 1 96.38 96 CYS A CA 1
ATOM 755 C C . CYS A 1 96 ? 4.223 23.469 5.492 1 96.38 96 CYS A C 1
ATOM 757 O O . CYS A 1 96 ? 5.438 23.562 5.668 1 96.38 96 CYS A O 1
ATOM 759 N N . HIS A 1 97 ? 3.574 23.984 4.531 1 94 97 HIS A N 1
ATOM 760 C CA . HIS A 1 97 ? 4.312 24.594 3.436 1 94 97 HIS A CA 1
ATOM 761 C C . HIS A 1 97 ? 5.035 25.859 3.902 1 94 97 HIS A C 1
ATOM 763 O O . HIS A 1 97 ? 6.113 26.188 3.396 1 94 97 HIS A O 1
ATOM 769 N N . GLU A 1 98 ? 4.512 26.562 4.859 1 93.81 98 GLU A N 1
ATOM 770 C CA . GLU A 1 98 ? 5.094 27.812 5.352 1 93.81 98 GLU A CA 1
ATOM 771 C C . GLU A 1 98 ? 6.457 27.562 5.988 1 93.81 98 GLU A C 1
ATOM 773 O O . GLU A 1 98 ? 7.348 28.422 5.902 1 93.81 98 GLU A O 1
ATOM 778 N N . LEU A 1 99 ? 6.594 26.422 6.582 1 95.06 99 LEU A N 1
ATOM 779 C CA . LEU A 1 99 ? 7.848 26.078 7.25 1 95.06 99 LEU A CA 1
ATOM 780 C C . LEU A 1 99 ? 8.648 25.078 6.43 1 95.06 99 LEU A C 1
ATOM 782 O O . LEU A 1 99 ? 9.773 24.719 6.793 1 95.06 99 LEU A O 1
ATOM 786 N N . ASP A 1 100 ? 8.031 24.531 5.293 1 94.69 100 ASP A N 1
ATOM 787 C CA . ASP A 1 100 ? 8.609 23.453 4.508 1 94.69 100 ASP A CA 1
ATOM 788 C C . ASP A 1 100 ? 9.039 22.297 5.402 1 94.69 100 ASP A C 1
ATOM 790 O O . ASP A 1 100 ? 10.18 21.828 5.324 1 94.69 100 ASP A O 1
ATOM 794 N N . SER A 1 101 ? 8.078 21.938 6.262 1 95.81 101 SER A N 1
ATOM 795 C CA . SER A 1 101 ? 8.367 20.875 7.234 1 95.81 101 SER A CA 1
ATOM 796 C C . SER A 1 101 ? 7.238 19.859 7.289 1 95.81 101 SER A C 1
ATOM 798 O O . SER A 1 101 ? 6.098 20.156 6.93 1 95.81 101 SER A O 1
ATOM 800 N N . MET A 1 102 ? 7.656 18.641 7.672 1 96.38 102 MET A N 1
ATOM 801 C CA . MET A 1 102 ? 6.734 17.516 7.797 1 96.38 102 MET A CA 1
ATOM 802 C C . MET A 1 102 ? 6.758 16.938 9.211 1 96.38 102 MET A C 1
ATOM 804 O O . MET A 1 102 ? 7.824 16.812 9.812 1 96.38 102 MET A O 1
ATOM 808 N N . TYR A 1 103 ? 5.605 16.578 9.742 1 96.38 103 TYR A N 1
ATOM 809 C CA . TYR A 1 103 ? 5.457 16.062 11.094 1 96.38 103 TYR A CA 1
ATOM 810 C C . TYR A 1 103 ? 4.672 14.75 11.086 1 96.38 103 TYR A C 1
ATOM 812 O O . TYR A 1 103 ? 3.701 14.609 10.344 1 96.38 103 TYR A O 1
ATOM 820 N N . LEU A 1 104 ? 5.121 13.859 11.883 1 95.81 104 LEU A N 1
ATOM 821 C CA . LEU A 1 104 ? 4.395 12.617 12.117 1 95.81 104 LEU A CA 1
ATOM 822 C C . LEU A 1 104 ? 3.656 12.656 13.453 1 95.81 104 LEU A C 1
ATOM 824 O O . LEU A 1 104 ? 4.27 12.883 14.5 1 95.81 104 LEU A O 1
ATOM 828 N N . VAL A 1 105 ? 2.324 12.516 13.398 1 94.19 105 VAL A N 1
ATOM 829 C CA . VAL A 1 105 ? 1.499 12.586 14.602 1 94.19 105 VAL A CA 1
ATOM 830 C C . VAL A 1 105 ? 0.705 11.289 14.758 1 94.19 105 VAL A C 1
ATOM 832 O O . VAL A 1 105 ? -0.02 10.883 13.844 1 94.19 105 VAL A O 1
ATOM 835 N N . ALA A 1 106 ? 0.755 10.656 15.977 1 92.69 106 ALA A N 1
ATOM 836 C CA . ALA A 1 106 ? -0.065 9.469 16.219 1 92.69 106 ALA A CA 1
ATOM 837 C C . ALA A 1 106 ? -1.549 9.82 16.234 1 92.69 106 ALA A C 1
ATOM 839 O O . ALA A 1 106 ? -1.941 10.859 16.781 1 92.69 106 ALA A O 1
ATOM 840 N N . GLU A 1 107 ? -2.299 8.953 15.461 1 87.56 107 GLU A N 1
ATOM 841 C CA . GLU A 1 107 ? -3.732 9.227 15.406 1 87.56 107 GLU A CA 1
ATOM 842 C C . GLU A 1 107 ? -4.344 9.25 16.812 1 87.56 107 GLU A C 1
ATOM 844 O O . GLU A 1 107 ? -5.227 10.062 17.094 1 87.56 107 GLU A O 1
ATOM 849 N N . ASP A 1 108 ? -3.934 8.414 17.688 1 80.94 108 ASP A N 1
ATOM 850 C CA . ASP A 1 108 ? -4.512 8.32 19.016 1 80.94 108 ASP A CA 1
ATOM 851 C C . ASP A 1 108 ? -4.148 9.539 19.859 1 80.94 108 ASP A C 1
ATOM 853 O O . ASP A 1 108 ? -4.734 9.766 20.922 1 80.94 108 ASP A O 1
ATOM 857 N N . ALA A 1 109 ? -3.15 10.266 19.359 1 74.31 109 ALA A N 1
ATOM 858 C CA . ALA A 1 109 ? -2.787 11.5 20.047 1 74.31 109 ALA A CA 1
ATOM 859 C C . ALA A 1 109 ? -3.885 12.555 19.906 1 74.31 109 ALA A C 1
ATOM 861 O O . ALA A 1 109 ? -3.949 13.508 20.688 1 74.31 109 ALA A O 1
ATOM 862 N N . PHE A 1 110 ? -4.684 12.461 18.906 1 65.69 110 PHE A N 1
ATOM 863 C CA . PHE A 1 110 ? -5.793 13.383 18.688 1 65.69 110 PHE A CA 1
ATOM 864 C C . PHE A 1 110 ? -7.02 12.945 19.484 1 65.69 110 PHE A C 1
ATOM 866 O O . PHE A 1 110 ? -7.906 13.758 19.75 1 65.69 110 PHE A O 1
ATOM 873 N N . ASP A 1 111 ? -7.316 11.719 19.609 1 57.78 111 ASP A N 1
ATOM 874 C CA . ASP A 1 111 ? -8.539 11.289 20.281 1 57.78 111 ASP A CA 1
ATOM 875 C C . ASP A 1 111 ? -8.617 11.875 21.703 1 57.78 111 ASP A C 1
ATOM 877 O O . ASP A 1 111 ? -9.359 11.367 22.547 1 57.78 111 ASP A O 1
ATOM 881 N N . THR A 1 112 ? -8.055 13.094 21.953 1 43.16 112 THR A N 1
ATOM 882 C CA . THR A 1 112 ? -8.406 13.617 23.266 1 43.16 112 THR A CA 1
ATOM 883 C C . THR A 1 112 ? -9.906 13.883 23.359 1 43.16 112 THR A C 1
ATOM 885 O O . THR A 1 112 ? -10.391 14.391 24.375 1 43.16 112 THR A O 1
ATOM 888 N N . GLY A 1 113 ? -10.898 13.406 22.578 1 36.84 113 GLY A N 1
ATOM 889 C CA . GLY A 1 113 ? -12.109 13.703 23.328 1 36.84 113 GLY A CA 1
ATOM 890 C C . GLY A 1 113 ? -12.164 13.008 24.672 1 36.84 113 GLY A C 1
ATOM 891 O O . GLY A 1 113 ? -11.461 12.023 24.891 1 36.84 113 GLY A O 1
ATOM 892 N N . MET B 1 1 ? -4.508 -22.609 -27.25 1 47.41 1 MET B N 1
ATOM 893 C CA . MET B 1 1 ? -3.588 -21.641 -26.656 1 47.41 1 MET B CA 1
ATOM 894 C C . MET B 1 1 ? -4.273 -20.297 -26.438 1 47.41 1 MET B C 1
ATOM 896 O O . MET B 1 1 ? -4.77 -19.688 -27.391 1 47.41 1 MET B O 1
ATOM 900 N N . GLY B 1 2 ? -4.707 -20.016 -25.234 1 56.12 2 GLY B N 1
ATOM 901 C CA . GLY B 1 2 ? -5.473 -18.797 -24.984 1 56.12 2 GLY B CA 1
ATOM 902 C C . GLY B 1 2 ? -4.652 -17.531 -25.141 1 56.12 2 GLY B C 1
ATOM 903 O O . GLY B 1 2 ? -3.441 -17.594 -25.375 1 56.12 2 GLY B O 1
ATOM 904 N N . PRO B 1 3 ? -5.309 -16.453 -25.375 1 62.5 3 PRO B N 1
ATOM 905 C CA . PRO B 1 3 ? -4.625 -15.188 -25.625 1 62.5 3 PRO B CA 1
ATOM 906 C C . PRO B 1 3 ? -3.453 -14.953 -24.672 1 62.5 3 PRO B C 1
ATOM 908 O O . PRO B 1 3 ? -2.5 -14.25 -25.016 1 62.5 3 PRO B O 1
ATOM 911 N N . LEU B 1 4 ? -3.475 -15.586 -23.594 1 66.62 4 LEU B N 1
ATOM 912 C CA . LEU B 1 4 ? -2.426 -15.344 -22.609 1 66.62 4 LEU B CA 1
ATOM 913 C C . LEU B 1 4 ? -1.152 -16.094 -22.969 1 66.62 4 LEU B C 1
ATOM 915 O O . LEU B 1 4 ? -0.055 -15.703 -22.578 1 66.62 4 LEU B O 1
ATOM 919 N N . ASP B 1 5 ? -1.273 -17.203 -23.703 1 65.75 5 ASP B N 1
ATOM 920 C CA . ASP B 1 5 ? -0.105 -18 -24.062 1 65.75 5 ASP B CA 1
ATOM 921 C C . ASP B 1 5 ? 0.823 -17.234 -25 1 65.75 5 ASP B C 1
ATOM 923 O O . ASP B 1 5 ? 2.025 -17.5 -25.047 1 65.75 5 ASP B O 1
ATOM 927 N N . GLU B 1 6 ? 0.289 -16.281 -25.641 1 70.31 6 GLU B N 1
ATOM 928 C CA . GLU B 1 6 ? 1.045 -15.547 -26.641 1 70.31 6 GLU B CA 1
ATOM 929 C C . GLU B 1 6 ? 1.658 -14.281 -26.062 1 70.31 6 GLU B C 1
ATOM 931 O O . GLU B 1 6 ? 2.492 -13.633 -26.703 1 70.31 6 GLU B O 1
ATOM 936 N N . LEU B 1 7 ? 1.294 -13.953 -24.797 1 69.94 7 LEU B N 1
ATOM 937 C CA . LEU B 1 7 ? 1.747 -12.695 -24.219 1 69.94 7 LEU B CA 1
ATOM 938 C C . LEU B 1 7 ? 3.17 -12.82 -23.688 1 69.94 7 LEU B C 1
ATOM 940 O O . LEU B 1 7 ? 3.566 -13.891 -23.219 1 69.94 7 LEU B O 1
ATOM 944 N N . ALA B 1 8 ? 3.896 -11.812 -23.938 1 75.31 8 ALA B N 1
ATOM 945 C CA . ALA B 1 8 ? 5.223 -11.758 -23.328 1 75.31 8 ALA B CA 1
ATOM 946 C C . ALA B 1 8 ? 5.141 -11.945 -21.812 1 75.31 8 ALA B C 1
ATOM 948 O O . ALA B 1 8 ? 4.105 -11.664 -21.203 1 75.31 8 ALA B O 1
ATOM 949 N N . THR B 1 9 ? 6.062 -12.586 -21.25 1 72.56 9 THR B N 1
ATOM 950 C CA . THR B 1 9 ? 6.109 -12.938 -19.844 1 72.56 9 THR B CA 1
ATOM 951 C C . THR B 1 9 ? 5.75 -11.734 -18.969 1 72.56 9 THR B C 1
ATOM 953 O O . THR B 1 9 ? 4.98 -11.859 -18.016 1 72.56 9 THR B O 1
ATOM 956 N N . HIS B 1 10 ? 6.188 -10.547 -19.344 1 75.25 10 HIS B N 1
ATOM 957 C CA . HIS B 1 10 ? 5.898 -9.359 -18.547 1 75.25 10 HIS B CA 1
ATOM 958 C C . HIS B 1 10 ? 4.434 -8.953 -18.672 1 75.25 10 HIS B C 1
ATOM 960 O O . HIS B 1 10 ? 3.836 -8.477 -17.703 1 75.25 10 HIS B O 1
ATOM 966 N N . GLU B 1 11 ? 3.934 -9.227 -19.828 1 82.25 11 GLU B N 1
ATOM 967 C CA . GLU B 1 11 ? 2.525 -8.906 -20.047 1 82.25 11 GLU B CA 1
ATOM 968 C C . GLU B 1 11 ? 1.618 -9.867 -19.281 1 82.25 11 GLU B C 1
ATOM 970 O O . GLU B 1 11 ? 0.568 -9.469 -18.781 1 82.25 11 GLU B O 1
ATOM 975 N N . LYS B 1 12 ? 2.123 -11.086 -19.188 1 85.81 12 LYS B N 1
ATOM 976 C CA . LYS B 1 12 ? 1.371 -12.07 -18.406 1 85.81 12 LYS B CA 1
ATOM 977 C C . LYS B 1 12 ? 1.324 -11.688 -16.938 1 85.81 12 LYS B C 1
ATOM 979 O O . LYS B 1 12 ? 0.282 -11.812 -16.297 1 85.81 12 LYS B O 1
ATOM 984 N N . GLY B 1 13 ? 2.402 -11.242 -16.469 1 88.88 13 GLY B N 1
ATOM 985 C CA . GLY B 1 13 ? 2.459 -10.773 -15.086 1 88.88 13 GLY B CA 1
ATOM 986 C C . GLY B 1 13 ? 1.525 -9.617 -14.812 1 88.88 13 GLY B C 1
ATOM 987 O O . GLY B 1 13 ? 0.818 -9.602 -13.797 1 88.88 13 GLY B O 1
ATOM 988 N N . ASP B 1 14 ? 1.543 -8.758 -15.781 1 90.5 14 ASP B N 1
ATOM 989 C CA . ASP B 1 14 ? 0.675 -7.594 -15.641 1 90.5 14 ASP B CA 1
ATOM 990 C C . ASP B 1 14 ? -0.796 -8 -15.625 1 90.5 14 ASP B C 1
ATOM 992 O O . ASP B 1 14 ? -1.583 -7.488 -14.836 1 90.5 14 ASP B O 1
ATOM 996 N N . HIS B 1 15 ? -1.109 -8.773 -16.547 1 93.06 15 HIS B N 1
ATOM 997 C CA . HIS B 1 15 ? -2.479 -9.281 -16.594 1 93.06 15 HIS B CA 1
ATOM 998 C C . HIS B 1 15 ? -2.855 -9.992 -15.297 1 93.06 15 HIS B C 1
ATOM 1000 O O . HIS B 1 15 ? -3.918 -9.734 -14.734 1 93.06 15 HIS B O 1
ATOM 1006 N N . THR B 1 16 ? -1.98 -10.859 -14.867 1 95.25 16 THR B N 1
ATOM 1007 C CA . THR B 1 16 ? -2.229 -11.602 -13.633 1 95.25 16 THR B CA 1
ATOM 1008 C C . THR B 1 16 ? -2.438 -10.648 -12.461 1 95.25 16 THR B C 1
ATOM 1010 O O . THR B 1 16 ? -3.363 -10.82 -11.664 1 95.25 16 THR B O 1
ATOM 1013 N N . GLU B 1 17 ? -1.623 -9.625 -12.391 1 94.88 17 GLU B N 1
ATOM 1014 C CA . GLU B 1 17 ? -1.772 -8.641 -11.328 1 94.88 17 GLU B CA 1
ATOM 1015 C C . GLU B 1 17 ? -3.133 -7.957 -11.398 1 94.88 17 GLU B C 1
ATOM 1017 O O . GLU B 1 17 ? -3.807 -7.793 -10.375 1 94.88 17 GLU B O 1
ATOM 1022 N N . ALA B 1 18 ? -3.547 -7.602 -12.555 1 95.88 18 ALA B N 1
ATOM 1023 C CA . ALA B 1 18 ? -4.84 -6.945 -12.734 1 95.88 18 ALA B CA 1
ATOM 1024 C C . ALA B 1 18 ? -5.984 -7.859 -12.305 1 95.88 18 ALA B C 1
ATOM 1026 O O . ALA B 1 18 ? -6.926 -7.41 -11.648 1 95.88 18 ALA B O 1
ATOM 1027 N N . VAL B 1 19 ? -5.898 -9.07 -12.625 1 96.81 19 VAL B N 1
ATOM 1028 C CA . VAL B 1 19 ? -6.914 -10.055 -12.25 1 96.81 19 VAL B CA 1
ATOM 1029 C C . VAL B 1 19 ? -6.965 -10.188 -10.727 1 96.81 19 VAL B C 1
ATOM 1031 O O . VAL B 1 19 ? -8.047 -10.195 -10.133 1 96.81 19 VAL B O 1
ATOM 1034 N N . VAL B 1 20 ? -5.816 -10.273 -10.141 1 97.38 20 VAL B N 1
ATOM 1035 C CA . VAL B 1 20 ? -5.723 -10.445 -8.695 1 97.38 20 VAL B CA 1
ATOM 1036 C C . VAL B 1 20 ? -6.309 -9.219 -7.992 1 97.38 20 VAL B C 1
ATOM 1038 O O . VAL B 1 20 ? -7.117 -9.359 -7.07 1 97.38 20 VAL B O 1
ATOM 1041 N N . ILE B 1 21 ? -5.961 -8.055 -8.445 1 96.12 21 ILE B N 1
ATOM 1042 C CA . ILE B 1 21 ? -6.488 -6.824 -7.871 1 96.12 21 ILE B CA 1
ATOM 1043 C C . ILE B 1 21 ? -8.008 -6.801 -8 1 96.12 21 ILE B C 1
ATOM 1045 O O . ILE B 1 21 ? -8.719 -6.523 -7.035 1 96.12 21 ILE B O 1
ATOM 1049 N N . SER B 1 22 ? -8.492 -7.113 -9.141 1 96.12 22 SER B N 1
ATOM 1050 C CA . SER B 1 22 ? -9.93 -7.141 -9.406 1 96.12 22 SER B CA 1
ATOM 1051 C C . SER B 1 22 ? -10.641 -8.086 -8.445 1 96.12 22 SER B C 1
ATOM 1053 O O . SER B 1 22 ? -11.672 -7.727 -7.867 1 96.12 22 SER B O 1
ATOM 1055 N N . GLU B 1 23 ? -10.109 -9.188 -8.297 1 96.69 23 GLU B N 1
ATOM 1056 C CA . GLU B 1 23 ? -10.742 -10.188 -7.445 1 96.69 23 GLU B CA 1
ATOM 1057 C C . GLU B 1 23 ? -10.719 -9.758 -5.98 1 96.69 23 GLU B C 1
ATOM 1059 O O . GLU B 1 23 ? -11.711 -9.914 -5.27 1 96.69 23 GLU B O 1
ATOM 1064 N N . LEU B 1 24 ? -9.609 -9.273 -5.492 1 94.75 24 LEU B N 1
ATOM 1065 C CA . LEU B 1 24 ? -9.523 -8.797 -4.117 1 94.75 24 LEU B CA 1
ATOM 1066 C C . LEU B 1 24 ? -10.523 -7.672 -3.869 1 94.75 24 LEU B C 1
ATOM 1068 O O . LEU B 1 24 ? -11.25 -7.688 -2.869 1 94.75 24 LEU B O 1
ATOM 1072 N N . LYS B 1 25 ? -10.641 -6.766 -4.805 1 93.62 25 LYS B N 1
ATOM 1073 C CA . LYS B 1 25 ? -11.602 -5.676 -4.684 1 93.62 25 LYS B CA 1
ATOM 1074 C C . LYS B 1 25 ? -13.031 -6.199 -4.676 1 93.62 25 LYS B C 1
ATOM 1076 O O . LYS B 1 25 ? -13.867 -5.727 -3.908 1 93.62 25 LYS B O 1
ATOM 1081 N N . ARG B 1 26 ? -13.273 -7.137 -5.492 1 93.88 26 ARG B N 1
ATOM 1082 C CA . ARG B 1 26 ? -14.594 -7.758 -5.547 1 93.88 26 ARG B CA 1
ATOM 1083 C C . ARG B 1 26 ? -14.977 -8.344 -4.191 1 93.88 26 ARG B C 1
ATOM 1085 O O . ARG B 1 26 ? -16.156 -8.328 -3.809 1 93.88 26 ARG B O 1
ATOM 1092 N N . ARG B 1 27 ? -14.07 -8.789 -3.494 1 93.56 27 ARG B N 1
ATOM 1093 C CA . ARG B 1 27 ? -14.289 -9.406 -2.191 1 93.56 27 ARG B CA 1
ATOM 1094 C C . ARG B 1 27 ? -14.266 -8.367 -1.079 1 93.56 27 ARG B C 1
ATOM 1096 O O . ARG B 1 27 ? -14.383 -8.711 0.1 1 93.56 27 ARG B O 1
ATOM 1103 N N . GLY B 1 28 ? -14.016 -7.113 -1.379 1 91.19 28 GLY B N 1
ATOM 1104 C CA . GLY B 1 28 ? -14.023 -6.023 -0.414 1 91.19 28 GLY B CA 1
ATOM 1105 C C . GLY B 1 28 ? -12.695 -5.852 0.301 1 91.19 28 GLY B C 1
ATOM 1106 O O . GLY B 1 28 ? -12.641 -5.262 1.382 1 91.19 28 GLY B O 1
ATOM 1107 N N . VAL B 1 29 ? -11.68 -6.461 -0.29 1 93.56 29 VAL B N 1
ATOM 1108 C CA . VAL B 1 29 ? -10.359 -6.352 0.308 1 93.56 29 VAL B CA 1
ATOM 1109 C C . VAL B 1 29 ? -9.664 -5.086 -0.198 1 93.56 29 VAL B C 1
ATOM 1111 O O . VAL B 1 29 ? -9.57 -4.867 -1.408 1 93.56 29 VAL B O 1
ATOM 1114 N N . SER B 1 30 ? -9.242 -4.25 0.738 1 93.19 30 SER B N 1
ATOM 1115 C CA . SER B 1 30 ? -8.461 -3.074 0.361 1 93.19 30 SER B CA 1
ATOM 1116 C C . SER B 1 30 ? -7.078 -3.471 -0.147 1 93.19 30 SER B C 1
ATOM 1118 O O . SER B 1 30 ? -6.426 -4.34 0.431 1 93.19 30 SER B O 1
ATOM 1120 N N . VAL B 1 31 ? -6.637 -2.822 -1.26 1 95.06 31 VAL B N 1
ATOM 1121 C CA . VAL B 1 31 ? -5.352 -3.137 -1.871 1 95.06 31 VAL B CA 1
ATOM 1122 C C . VAL B 1 31 ? -4.598 -1.848 -2.184 1 95.06 31 VAL B C 1
ATOM 1124 O O . VAL B 1 31 ? -5.199 -0.848 -2.58 1 95.06 31 VAL B O 1
ATOM 1127 N N . CYS B 1 32 ? -3.324 -1.894 -1.999 1 93.75 32 CYS B N 1
ATOM 1128 C CA . CYS B 1 32 ? -2.436 -0.783 -2.322 1 93.75 32 CYS B CA 1
ATOM 1129 C C . CYS B 1 32 ? -1.283 -1.246 -3.207 1 93.75 32 CYS B C 1
ATOM 1131 O O . CYS B 1 32 ? -0.823 -2.383 -3.088 1 93.75 32 CYS B O 1
ATOM 1133 N N . ALA B 1 33 ? -0.843 -0.391 -4.043 1 93.38 33 ALA B N 1
ATOM 1134 C CA . ALA B 1 33 ? 0.292 -0.677 -4.918 1 93.38 33 ALA B CA 1
ATOM 1135 C C . ALA B 1 33 ? 1.471 0.24 -4.602 1 93.38 33 ALA B C 1
ATOM 1137 O O . ALA B 1 33 ? 1.282 1.415 -4.281 1 93.38 33 ALA B O 1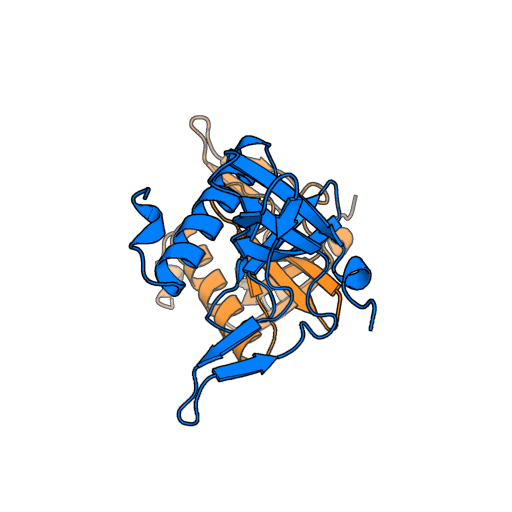
ATOM 1138 N N . PRO B 1 34 ? 2.695 -0.385 -4.754 1 92.81 34 PRO B N 1
ATOM 1139 C CA . PRO B 1 34 ? 3.879 0.435 -4.484 1 92.81 34 PRO B CA 1
ATOM 1140 C C . PRO B 1 34 ? 4.02 1.609 -5.449 1 92.81 34 PRO B C 1
ATOM 1142 O O . PRO B 1 34 ? 3.672 1.489 -6.625 1 92.81 34 PRO B O 1
ATOM 1145 N N . PHE B 1 35 ? 4.445 2.709 -4.812 1 88.69 35 PHE B N 1
ATOM 1146 C CA . PHE B 1 35 ? 4.828 3.834 -5.656 1 88.69 35 PHE B CA 1
ATOM 1147 C C . PHE B 1 35 ? 6.215 3.617 -6.25 1 88.69 35 PHE B C 1
ATOM 1149 O O . PHE B 1 35 ? 7.207 3.543 -5.52 1 88.69 35 PHE B O 1
ATOM 1156 N N . GLY B 1 36 ? 6.301 3.523 -7.508 1 79.88 36 GLY B N 1
ATOM 1157 C CA . GLY B 1 36 ? 7.574 3.303 -8.172 1 79.88 36 GLY B CA 1
ATOM 1158 C C . GLY B 1 36 ? 7.855 1.837 -8.445 1 79.88 36 GLY B C 1
ATOM 1159 O O . GLY B 1 36 ? 6.965 0.994 -8.328 1 79.88 36 GLY B O 1
ATOM 1160 N N . ASP B 1 37 ? 9.109 1.462 -8.953 1 68.69 37 ASP B N 1
ATOM 1161 C CA . ASP B 1 37 ? 9.43 0.147 -9.5 1 68.69 37 ASP B CA 1
ATOM 1162 C C . ASP B 1 37 ? 10.211 -0.692 -8.484 1 68.69 37 ASP B C 1
ATOM 1164 O O . ASP B 1 37 ? 10.781 -1.723 -8.844 1 68.69 37 ASP B O 1
ATOM 1168 N N . ASN B 1 38 ? 10.336 -0.214 -7.215 1 60.28 38 ASN B N 1
ATOM 1169 C CA . ASN B 1 38 ? 11.18 -1.024 -6.336 1 60.28 38 ASN B CA 1
ATOM 1170 C C . ASN B 1 38 ? 10.453 -2.287 -5.879 1 60.28 38 ASN B C 1
ATOM 1172 O O . ASN B 1 38 ? 9.336 -2.217 -5.367 1 60.28 38 ASN B O 1
ATOM 1176 N N . ASP B 1 39 ? 10.883 -3.5 -6.359 1 65.06 39 ASP B N 1
ATOM 1177 C CA . ASP B 1 39 ? 10.43 -4.875 -6.543 1 65.06 39 ASP B CA 1
ATOM 1178 C C . ASP B 1 39 ? 10.391 -5.625 -5.215 1 65.06 39 ASP B C 1
ATOM 1180 O O . ASP B 1 39 ? 10.508 -6.852 -5.18 1 65.06 39 ASP B O 1
ATOM 1184 N N . ARG B 1 40 ? 9.977 -5.039 -4.082 1 77.69 40 ARG B N 1
ATOM 1185 C CA . ARG B 1 40 ? 9.961 -5.945 -2.941 1 77.69 40 ARG B CA 1
ATOM 1186 C C . ARG B 1 40 ? 8.688 -6.785 -2.926 1 77.69 40 ARG B C 1
ATOM 1188 O O . ARG B 1 40 ? 8.734 -7.992 -2.674 1 77.69 40 ARG B O 1
ATOM 1195 N N . TYR B 1 41 ? 7.621 -6.188 -3.172 1 91.5 41 TYR B N 1
ATOM 1196 C CA . TYR B 1 41 ? 6.328 -6.852 -3.303 1 91.5 41 TYR B CA 1
ATOM 1197 C C . TYR B 1 41 ? 5.477 -6.184 -4.379 1 91.5 41 TYR B C 1
ATOM 1199 O O . TYR B 1 41 ? 5.781 -5.074 -4.82 1 91.5 41 TYR B O 1
ATOM 1207 N N . ASP B 1 42 ? 4.484 -6.926 -4.793 1 92.5 42 ASP B N 1
ATOM 1208 C CA . ASP B 1 42 ? 3.633 -6.406 -5.859 1 92.5 42 ASP B CA 1
ATOM 1209 C C . ASP B 1 42 ? 2.486 -5.574 -5.293 1 92.5 42 ASP B C 1
ATOM 1211 O O . ASP B 1 42 ? 2.086 -4.57 -5.891 1 92.5 42 ASP B O 1
ATOM 1215 N N . LEU B 1 43 ? 1.959 -5.973 -4.188 1 95 43 LEU B N 1
ATOM 1216 C CA . LEU B 1 43 ? 0.781 -5.352 -3.592 1 95 43 LEU B CA 1
ATOM 1217 C C . LEU B 1 43 ? 0.851 -5.402 -2.07 1 95 43 LEU B C 1
ATOM 1219 O O . LEU B 1 43 ? 1.54 -6.254 -1.504 1 95 43 LEU B O 1
ATOM 1223 N N . ILE B 1 44 ? 0.137 -4.504 -1.467 1 95.12 44 ILE B N 1
ATOM 1224 C CA . ILE B 1 44 ? -0.244 -4.625 -0.064 1 95.12 44 ILE B CA 1
ATOM 1225 C C . ILE B 1 44 ? -1.752 -4.836 0.045 1 95.12 44 ILE B C 1
ATOM 1227 O O . ILE B 1 44 ? -2.531 -4.145 -0.613 1 95.12 44 ILE B O 1
ATOM 1231 N N . ALA B 1 45 ? -2.166 -5.812 0.809 1 95.81 45 ALA B N 1
ATOM 1232 C CA . ALA B 1 45 ? -3.584 -6.051 1.067 1 95.81 45 ALA B CA 1
ATOM 1233 C C . ALA B 1 45 ? -3.896 -5.934 2.557 1 95.81 45 ALA B C 1
ATOM 1235 O O . ALA B 1 45 ? -3.021 -6.156 3.398 1 95.81 45 ALA B O 1
ATOM 1236 N N . GLU B 1 46 ? -5.094 -5.562 2.801 1 93.56 46 GLU B N 1
ATOM 1237 C CA . GLU B 1 46 ? -5.535 -5.438 4.188 1 93.56 46 GLU B CA 1
ATOM 1238 C C . GLU B 1 46 ? -6.523 -6.543 4.555 1 93.56 46 GLU B C 1
ATOM 1240 O O . GLU B 1 46 ? -7.492 -6.781 3.832 1 93.56 46 GLU B O 1
ATOM 1245 N N . SER B 1 47 ? -6.207 -7.281 5.508 1 87.94 47 SER B N 1
ATOM 1246 C CA . SER B 1 47 ? -7.129 -8.227 6.133 1 87.94 47 SER B CA 1
ATOM 1247 C C . SER B 1 47 ? -7.445 -7.824 7.57 1 87.94 47 SER B C 1
ATOM 1249 O O . SER B 1 47 ? -6.535 -7.672 8.391 1 87.94 47 SER B O 1
ATOM 1251 N N . ALA B 1 48 ? -8.805 -7.602 7.797 1 83.31 48 ALA B N 1
ATOM 1252 C CA . ALA B 1 48 ? -9.195 -7.074 9.102 1 83.31 48 ALA B CA 1
ATOM 1253 C C . ALA B 1 48 ? -8.398 -5.82 9.445 1 83.31 48 ALA B C 1
ATOM 1255 O O . ALA B 1 48 ? -8.469 -4.812 8.734 1 83.31 48 ALA B O 1
ATOM 1256 N N . GLU B 1 49 ? -7.32 -5.82 10.414 1 78.19 49 GLU B N 1
ATOM 1257 C CA . GLU B 1 49 ? -6.574 -4.629 10.812 1 78.19 49 GLU B CA 1
ATOM 1258 C C . GLU B 1 49 ? -5.082 -4.797 10.547 1 78.19 49 GLU B C 1
ATOM 1260 O O . GLU B 1 49 ? -4.262 -4.031 11.055 1 78.19 49 GLU B O 1
ATOM 1265 N N . SER B 1 50 ? -4.918 -5.836 9.742 1 92.44 50 SER B N 1
ATOM 1266 C CA . SER B 1 50 ? -3.506 -6.07 9.445 1 92.44 50 SER B CA 1
ATOM 1267 C C . SER B 1 50 ? -3.205 -5.848 7.969 1 92.44 50 SER B C 1
ATOM 1269 O O . SER B 1 50 ? -4.098 -5.961 7.125 1 92.44 50 SER B O 1
ATOM 1271 N N . LEU B 1 51 ? -1.973 -5.465 7.668 1 94.75 51 LEU B N 1
ATOM 1272 C CA . LEU B 1 51 ? -1.48 -5.277 6.309 1 94.75 51 LEU B CA 1
ATOM 1273 C C . LEU B 1 51 ? -0.512 -6.391 5.926 1 94.75 51 LEU B C 1
ATOM 1275 O O . LEU B 1 51 ? 0.337 -6.785 6.727 1 94.75 51 LEU B O 1
ATOM 1279 N N . PHE B 1 52 ? -0.632 -6.918 4.691 1 95.19 52 PHE B N 1
ATOM 1280 C CA . PHE B 1 52 ? 0.216 -8.008 4.223 1 95.19 52 PHE B CA 1
ATOM 1281 C C . PHE B 1 52 ? 0.86 -7.66 2.887 1 95.19 52 PHE B C 1
ATOM 1283 O O . PHE B 1 52 ? 0.194 -7.141 1.986 1 95.19 52 PHE B O 1
ATOM 1290 N N . ARG B 1 53 ? 2.141 -7.973 2.803 1 95.5 53 ARG B N 1
ATOM 1291 C CA . ARG B 1 53 ? 2.863 -7.871 1.539 1 95.5 53 ARG B CA 1
ATOM 1292 C C . ARG B 1 53 ? 2.594 -9.086 0.655 1 95.5 53 ARG B C 1
ATOM 1294 O O . ARG B 1 53 ? 2.824 -10.219 1.068 1 95.5 53 ARG B O 1
ATOM 1301 N N . LEU B 1 54 ? 2.113 -8.766 -0.595 1 95.06 54 LEU B N 1
ATOM 1302 C CA . LEU B 1 54 ? 1.777 -9.844 -1.518 1 95.06 54 LEU B CA 1
ATOM 1303 C C . LEU B 1 54 ? 2.697 -9.82 -2.734 1 95.06 54 LEU B C 1
ATOM 1305 O O . LEU B 1 54 ? 2.959 -8.758 -3.303 1 95.06 54 LEU B O 1
ATOM 1309 N N . GLN B 1 55 ? 3.223 -11 -3.049 1 93.56 55 GLN B N 1
ATOM 1310 C CA . GLN B 1 55 ? 3.848 -11.227 -4.348 1 93.56 55 GLN B CA 1
ATOM 1311 C C . GLN B 1 55 ? 2.922 -12.008 -5.273 1 93.56 55 GLN B C 1
ATOM 1313 O O . GLN B 1 55 ? 2.529 -13.133 -4.957 1 93.56 55 GLN B O 1
ATOM 1318 N N . VAL B 1 56 ? 2.604 -11.445 -6.41 1 94.94 56 VAL B N 1
ATOM 1319 C CA . VAL B 1 56 ? 1.664 -12.055 -7.344 1 94.94 56 VAL B CA 1
ATOM 1320 C C . VAL B 1 56 ? 2.422 -12.922 -8.352 1 94.94 56 VAL B C 1
ATOM 1322 O O . VAL B 1 56 ? 3.424 -12.484 -8.922 1 94.94 56 VAL B O 1
ATOM 1325 N N . LYS B 1 57 ? 1.902 -14.211 -8.508 1 93.94 57 LYS B N 1
ATOM 1326 C CA . LYS B 1 57 ? 2.525 -15.18 -9.406 1 93.94 57 LYS B CA 1
ATOM 1327 C C . LYS B 1 57 ? 1.501 -15.781 -10.367 1 93.94 57 LYS B C 1
ATOM 1329 O O . LYS B 1 57 ? 0.37 -16.078 -9.969 1 93.94 57 LYS B O 1
ATOM 1334 N N . THR B 1 58 ? 2.018 -15.914 -11.641 1 94.62 58 THR B N 1
ATOM 1335 C CA . THR B 1 58 ? 1.233 -16.703 -12.586 1 94.62 58 THR B CA 1
ATOM 1336 C C . THR B 1 58 ? 1.493 -18.188 -12.406 1 94.62 58 THR B C 1
ATOM 1338 O O . THR B 1 58 ? 2.637 -18.641 -12.492 1 94.62 58 THR B O 1
ATOM 1341 N N . GLY B 1 59 ? 0.412 -18.906 -12.117 1 94.75 59 GLY B N 1
ATOM 1342 C CA . GLY B 1 59 ? 0.523 -20.344 -12.023 1 94.75 59 GLY B CA 1
ATOM 1343 C C . GLY B 1 59 ? 0.128 -21.062 -13.305 1 94.75 59 GLY B C 1
ATOM 1344 O O . GLY B 1 59 ? -0.585 -20.5 -14.141 1 94.75 59 GLY B O 1
ATOM 1345 N N . TRP B 1 60 ? 0.639 -22.281 -13.43 1 94.06 60 TRP B N 1
ATOM 1346 C CA . TRP B 1 60 ? 0.235 -23.141 -14.531 1 94.06 60 TRP B CA 1
ATOM 1347 C C . TRP B 1 60 ? -0.122 -24.531 -14.031 1 94.06 60 TRP B C 1
ATOM 1349 O O . TRP B 1 60 ? 0.399 -24.984 -13.008 1 94.06 60 TRP B O 1
ATOM 1359 N N . LEU B 1 61 ? -1.104 -25.078 -14.766 1 93.38 61 LEU B N 1
ATOM 1360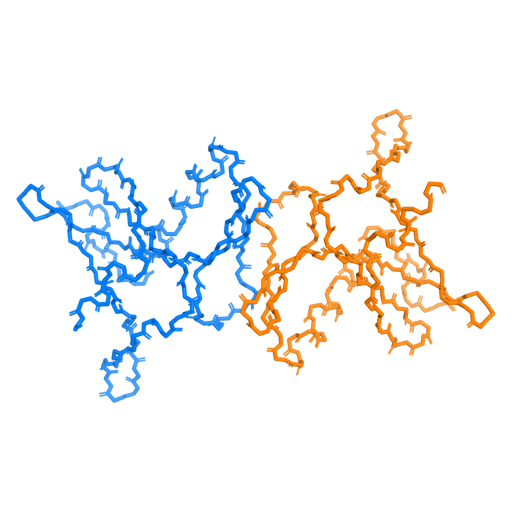 C CA . LEU B 1 61 ? -1.6 -26.406 -14.383 1 93.38 61 LEU B CA 1
ATOM 1361 C C . LEU B 1 61 ? -0.698 -27.5 -14.938 1 93.38 61 LEU B C 1
ATOM 1363 O O . LEU B 1 61 ? -0.359 -27.484 -16.125 1 93.38 61 LEU B O 1
ATOM 1367 N N . ARG B 1 62 ? -0.195 -28.312 -14.062 1 95.12 62 ARG B N 1
ATOM 1368 C CA . ARG B 1 62 ? 0.494 -29.547 -14.422 1 95.12 62 ARG B CA 1
ATOM 1369 C C . ARG B 1 62 ? -0.231 -30.766 -13.859 1 95.12 62 ARG B C 1
ATOM 1371 O O . ARG B 1 62 ? -0.06 -31.109 -12.688 1 95.12 62 ARG B O 1
ATOM 1378 N N . GLU B 1 63 ? -1.045 -31.438 -14.789 1 92.75 63 GLU B N 1
ATOM 1379 C CA . GLU B 1 63 ? -1.921 -32.531 -14.359 1 92.75 63 GLU B CA 1
ATOM 1380 C C . GLU B 1 63 ? -2.941 -32.031 -13.336 1 92.75 63 GLU B C 1
ATOM 1382 O O . GLU B 1 63 ? -3.795 -31.203 -13.648 1 92.75 63 GLU B O 1
ATOM 1387 N N . VAL B 1 64 ? -2.738 -32.406 -12.07 1 91.69 64 VAL B N 1
ATOM 1388 C CA . VAL B 1 64 ? -3.764 -32.031 -11.109 1 91.69 64 VAL B CA 1
ATOM 1389 C C . VAL B 1 64 ? -3.178 -31.062 -10.094 1 91.69 64 VAL B C 1
ATOM 1391 O O . VAL B 1 64 ? -3.803 -30.766 -9.07 1 91.69 64 VAL B O 1
ATOM 1394 N N . VAL B 1 65 ? -1.953 -30.547 -10.469 1 93.25 65 VAL B N 1
ATOM 1395 C CA . VAL B 1 65 ? -1.277 -29.672 -9.523 1 93.25 65 VAL B CA 1
ATOM 1396 C C . VAL B 1 65 ? -1.034 -28.312 -10.172 1 93.25 65 VAL B C 1
ATOM 1398 O O . VAL B 1 65 ? -0.709 -28.234 -11.359 1 93.25 65 VAL B O 1
ATOM 1401 N N . VAL B 1 66 ? -1.226 -27.172 -9.453 1 94.44 66 VAL B N 1
ATOM 1402 C CA . VAL B 1 66 ? -0.832 -25.844 -9.914 1 94.44 66 VAL B CA 1
ATOM 1403 C C . VAL B 1 66 ? 0.608 -25.562 -9.492 1 94.44 66 VAL B C 1
ATOM 1405 O O . VAL B 1 66 ? 0.942 -25.641 -8.305 1 94.44 66 VAL B O 1
ATOM 1408 N N . GLU B 1 67 ? 1.475 -25.266 -10.492 1 94.06 67 GLU B N 1
ATOM 1409 C CA . GLU B 1 67 ? 2.875 -24.938 -10.242 1 94.06 67 GLU B CA 1
ATOM 1410 C C . GLU B 1 67 ? 3.15 -23.453 -10.508 1 94.06 67 GLU B C 1
ATOM 1412 O O . GLU B 1 67 ? 2.439 -22.812 -11.289 1 94.06 67 GLU B O 1
ATOM 1417 N N . PHE B 1 68 ? 4.051 -22.812 -9.773 1 92.38 68 PHE B N 1
ATOM 1418 C CA . PHE B 1 68 ? 4.52 -21.453 -10.016 1 92.38 68 PHE B CA 1
ATOM 1419 C C . PHE B 1 68 ? 5.973 -21.297 -9.578 1 92.38 68 PHE B C 1
ATOM 1421 O O . PHE B 1 68 ? 6.477 -22.094 -8.789 1 92.38 68 PHE B O 1
ATOM 1428 N N . SER B 1 69 ? 6.605 -20.266 -10.133 1 86.56 69 SER B N 1
ATOM 1429 C CA . SER B 1 69 ? 7.98 -19.984 -9.727 1 86.56 69 SER B CA 1
ATOM 1430 C C . SER B 1 69 ? 8.023 -19.172 -8.438 1 86.56 69 SER B C 1
ATOM 1432 O O . SER B 1 69 ? 7.426 -18.094 -8.359 1 86.56 69 SER B O 1
ATOM 1434 N N . GLY B 1 70 ? 8.695 -19.672 -7.434 1 83.88 70 GLY B N 1
ATOM 1435 C CA . GLY B 1 70 ? 8.859 -18.969 -6.172 1 83.88 70 GLY B CA 1
ATOM 1436 C C . GLY B 1 70 ? 10 -17.953 -6.191 1 83.88 70 GLY B C 1
ATOM 1437 O O . GLY B 1 70 ? 10.352 -17.391 -5.156 1 83.88 70 GLY B O 1
ATOM 1438 N N . GLN B 1 71 ? 10.648 -17.844 -7.336 1 80.75 71 GLN B N 1
ATOM 1439 C CA . GLN B 1 71 ? 11.758 -16.906 -7.461 1 80.75 71 GLN B CA 1
ATOM 1440 C C . GLN B 1 71 ? 11.43 -15.781 -8.445 1 80.75 71 GLN B C 1
ATOM 1442 O O . GLN B 1 71 ? 10.57 -15.953 -9.32 1 80.75 71 GLN B O 1
ATOM 1447 N N . SER B 1 72 ? 11.977 -14.594 -8.094 1 74.75 72 SER B N 1
ATOM 1448 C CA . SER B 1 72 ? 11.828 -13.477 -9.031 1 74.75 72 SER B CA 1
ATOM 1449 C C . SER B 1 72 ? 12.859 -13.547 -10.148 1 74.75 72 SER B C 1
ATOM 1451 O O . SER B 1 72 ? 14.016 -13.914 -9.914 1 74.75 72 SER B O 1
ATOM 1453 N N . GLN B 1 73 ? 12.383 -13.516 -11.406 1 70.06 73 GLN B N 1
ATOM 1454 C CA . GLN B 1 73 ? 13.289 -13.523 -12.555 1 70.06 73 GLN B CA 1
ATOM 1455 C C . GLN B 1 73 ? 13.523 -12.109 -13.078 1 70.06 73 GLN B C 1
ATOM 1457 O O . GLN B 1 73 ? 12.57 -11.352 -13.266 1 70.06 73 GLN B O 1
ATOM 1462 N N . HIS B 1 74 ? 14.758 -11.617 -12.891 1 69.19 74 HIS B N 1
ATOM 1463 C CA . HIS B 1 74 ? 15.141 -10.328 -13.461 1 69.19 74 HIS B CA 1
ATOM 1464 C C . HIS B 1 74 ? 16.125 -10.508 -14.609 1 69.19 74 HIS B C 1
ATOM 1466 O O . HIS B 1 74 ? 17.016 -11.359 -14.531 1 69.19 74 HIS B O 1
ATOM 1472 N N . VAL B 1 75 ? 15.836 -9.914 -15.703 1 66.38 75 VAL B N 1
ATOM 1473 C CA . VAL B 1 75 ? 16.75 -9.953 -16.844 1 66.38 75 VAL B CA 1
ATOM 1474 C C . VAL B 1 75 ? 17.688 -8.742 -16.797 1 66.38 75 VAL B C 1
ATOM 1476 O O . VAL B 1 75 ? 17.25 -7.625 -16.516 1 66.38 75 VAL B O 1
ATOM 1479 N N . ASN B 1 76 ? 18.984 -9.008 -16.625 1 69.06 76 ASN B N 1
ATOM 1480 C CA . ASN B 1 76 ? 19.953 -7.934 -16.766 1 69.06 76 ASN B CA 1
ATOM 1481 C C . ASN B 1 76 ? 20.859 -8.172 -17.969 1 69.06 76 ASN B C 1
ATOM 1483 O O . ASN B 1 76 ? 20.594 -9.047 -18.797 1 69.06 76 ASN B O 1
ATOM 1487 N N . ALA B 1 77 ? 21.75 -7.117 -18.125 1 72.62 77 ALA B N 1
ATOM 1488 C CA . ALA B 1 77 ? 22.672 -7.156 -19.25 1 72.62 77 ALA B CA 1
ATOM 1489 C C . ALA B 1 77 ? 23.359 -8.516 -19.359 1 72.62 77 ALA B C 1
ATOM 1491 O O . ALA B 1 77 ? 23.672 -8.969 -20.469 1 72.62 77 ALA B O 1
ATOM 1492 N N . ALA B 1 78 ? 23.547 -9.133 -18.375 1 75.94 78 ALA B N 1
ATOM 1493 C CA . ALA B 1 78 ? 24.312 -10.383 -18.328 1 75.94 78 ALA B CA 1
ATOM 1494 C C 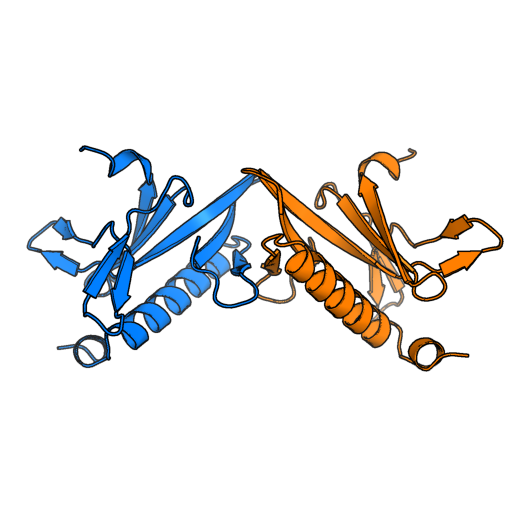. ALA B 1 78 ? 23.406 -11.594 -18.516 1 75.94 78 ALA B C 1
ATOM 1496 O O . ALA B 1 78 ? 23.875 -12.711 -18.719 1 75.94 78 ALA B O 1
ATOM 1497 N N . GLY B 1 79 ? 22.25 -11.328 -18.422 1 72.88 79 GLY B N 1
ATOM 1498 C CA . GLY B 1 79 ? 21.297 -12.406 -18.562 1 72.88 79 GLY B CA 1
ATOM 1499 C C . GLY B 1 79 ? 20.266 -12.445 -17.453 1 72.88 79 GLY B C 1
ATOM 1500 O O . GLY B 1 79 ? 19.938 -11.414 -16.875 1 72.88 79 GLY B O 1
ATOM 1501 N N . ASN B 1 80 ? 19.641 -13.742 -17.234 1 71.44 80 ASN B N 1
ATOM 1502 C CA . ASN B 1 80 ? 18.625 -13.93 -16.203 1 71.44 80 ASN B CA 1
ATOM 1503 C C . ASN B 1 80 ? 19.25 -14.102 -14.82 1 71.44 80 ASN B C 1
ATOM 1505 O O . ASN B 1 80 ? 20.172 -14.906 -14.648 1 71.44 80 ASN B O 1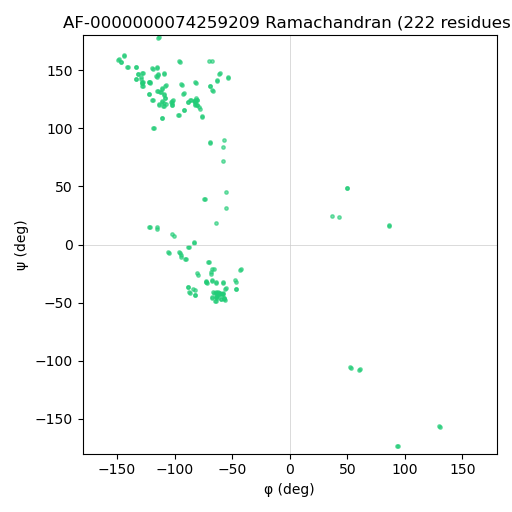
ATOM 1509 N N . THR B 1 81 ? 18.938 -13.273 -13.945 1 74.94 81 THR B N 1
ATOM 1510 C CA . THR B 1 81 ? 19.344 -13.445 -12.555 1 74.94 81 THR B CA 1
ATOM 1511 C C . THR B 1 81 ? 18.141 -13.75 -11.672 1 74.94 81 THR B C 1
ATOM 1513 O O . THR B 1 81 ? 17.031 -13.297 -11.953 1 74.94 81 THR B O 1
ATOM 1516 N N . TYR B 1 82 ? 18.344 -14.789 -10.789 1 70.75 82 TYR B N 1
ATOM 1517 C CA . TYR B 1 82 ? 17.312 -15.188 -9.852 1 70.75 82 TYR B CA 1
ATOM 1518 C C . TYR B 1 82 ? 17.578 -14.641 -8.453 1 70.75 82 TYR B C 1
ATOM 1520 O O . TYR B 1 82 ? 18.734 -14.656 -7.992 1 70.75 82 TYR B O 1
ATOM 1528 N N . LYS B 1 83 ? 16.578 -13.938 -8.008 1 71.31 83 LYS B N 1
ATOM 1529 C CA . LYS B 1 83 ? 16.719 -13.492 -6.625 1 71.31 83 LYS B CA 1
ATOM 1530 C C . LYS B 1 83 ? 15.594 -14.031 -5.754 1 71.31 83 LYS B C 1
ATOM 1532 O O . LYS B 1 83 ? 14.422 -13.953 -6.125 1 71.31 83 LYS B O 1
ATOM 1537 N N . PRO B 1 84 ? 15.969 -14.781 -4.605 1 70.81 84 PRO B N 1
ATOM 1538 C CA . PRO B 1 84 ? 14.922 -15.211 -3.666 1 70.81 84 PRO B CA 1
ATOM 1539 C C . PRO B 1 84 ? 14.164 -14.031 -3.051 1 70.81 84 PRO B C 1
ATOM 1541 O O . PRO B 1 84 ? 14.703 -12.922 -2.977 1 70.81 84 PRO B O 1
ATOM 1544 N N . TYR B 1 85 ? 12.953 -14.32 -2.818 1 70.75 85 TYR B N 1
ATOM 1545 C CA . TYR B 1 85 ? 12.195 -13.328 -2.068 1 70.75 85 TYR B CA 1
ATOM 1546 C C . TYR B 1 85 ? 12.68 -13.242 -0.628 1 70.75 85 TYR B C 1
ATOM 1548 O O . TYR B 1 85 ? 12.953 -14.258 0.007 1 70.75 85 TYR B O 1
ATOM 1556 N N . GLU B 1 86 ? 13.641 -12.445 -0.386 1 63.66 86 GLU B N 1
ATOM 1557 C CA . GLU B 1 86 ? 14.234 -12.219 0.927 1 63.66 86 GLU B CA 1
ATOM 1558 C C . GLU B 1 86 ? 13.188 -11.742 1.932 1 63.66 86 GLU B C 1
ATOM 1560 O O . GLU B 1 86 ? 13.047 -10.547 2.166 1 63.66 86 GLU B O 1
ATOM 1565 N N . ASP B 1 87 ? 12.414 -12.531 2.58 1 69.5 87 ASP B N 1
ATOM 1566 C CA . ASP B 1 87 ? 11.547 -12.148 3.689 1 69.5 87 ASP B CA 1
ATOM 1567 C C . ASP B 1 87 ? 10.844 -10.828 3.406 1 69.5 87 ASP B C 1
ATOM 1569 O O . ASP B 1 87 ? 10.414 -10.133 4.332 1 69.5 87 ASP B O 1
ATOM 1573 N N . ASP B 1 88 ? 10.734 -10.547 2.17 1 83.19 88 ASP B N 1
ATOM 1574 C CA . ASP B 1 88 ? 10.164 -9.266 1.764 1 83.19 88 ASP B CA 1
ATOM 1575 C C . ASP B 1 88 ? 8.664 -9.391 1.496 1 83.19 88 ASP B C 1
ATOM 1577 O O . ASP B 1 88 ? 7.969 -8.383 1.374 1 83.19 88 ASP B O 1
ATOM 1581 N N . VAL B 1 89 ? 8.281 -10.609 1.503 1 91.19 89 VAL B N 1
ATOM 1582 C CA . VAL B 1 89 ? 6.875 -10.852 1.19 1 91.19 89 VAL B CA 1
ATOM 1583 C C . VAL B 1 89 ? 6.254 -11.742 2.264 1 91.19 89 VAL B C 1
ATOM 1585 O O . VAL B 1 89 ? 6.93 -12.602 2.836 1 91.19 89 VAL B O 1
ATOM 1588 N N . ASP B 1 90 ? 5.012 -11.469 2.561 1 92.94 90 ASP B N 1
ATOM 1589 C CA . ASP B 1 90 ? 4.305 -12.305 3.529 1 92.94 90 ASP B CA 1
ATOM 1590 C C . ASP B 1 90 ? 3.658 -13.508 2.85 1 92.94 90 ASP B C 1
ATOM 1592 O O . ASP B 1 90 ? 3.719 -14.625 3.367 1 92.94 90 ASP B O 1
ATOM 1596 N N . PHE B 1 91 ? 3.055 -13.258 1.639 1 94.56 91 PHE B N 1
ATOM 1597 C CA . PHE B 1 91 ? 2.336 -14.305 0.928 1 94.56 91 PHE B CA 1
ATOM 1598 C C . PHE B 1 91 ? 2.576 -14.203 -0.574 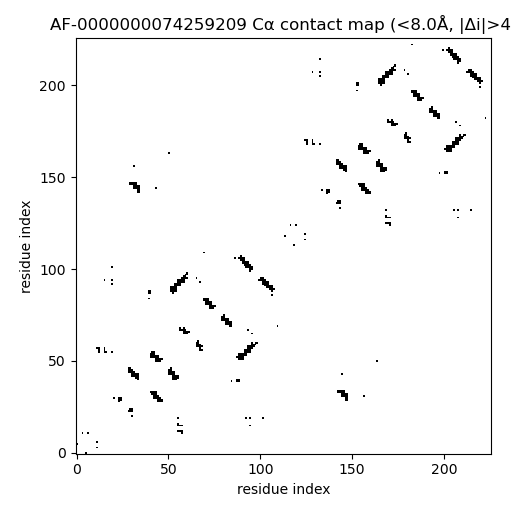1 94.56 91 PHE B C 1
ATOM 1600 O O . PHE B 1 91 ? 2.795 -13.117 -1.101 1 94.56 91 PHE B O 1
ATOM 1607 N N . PHE B 1 92 ? 2.461 -15.336 -1.173 1 94.62 92 PHE B N 1
ATOM 1608 C CA . PHE B 1 92 ? 2.234 -15.383 -2.611 1 94.62 92 PHE B CA 1
ATOM 1609 C C . PHE B 1 92 ? 0.746 -15.477 -2.924 1 94.62 92 PHE B C 1
ATOM 1611 O O . PHE B 1 92 ? 0.008 -16.203 -2.256 1 94.62 92 PHE B O 1
ATOM 1618 N N . VAL B 1 93 ? 0.352 -14.75 -3.898 1 96.62 93 VAL B N 1
ATOM 1619 C CA . VAL B 1 93 ? -0.944 -14.961 -4.535 1 96.62 93 VAL B CA 1
ATOM 1620 C C . VAL B 1 93 ? -0.743 -15.531 -5.938 1 96.62 93 VAL B C 1
ATOM 1622 O O . VAL B 1 93 ? -0.137 -14.883 -6.793 1 96.62 93 VAL B O 1
ATOM 1625 N N . VAL B 1 94 ? -1.284 -16.719 -6.105 1 96.56 94 VAL B N 1
ATOM 1626 C CA . VAL B 1 94 ? -1.071 -17.422 -7.367 1 96.56 94 VAL B CA 1
ATOM 1627 C C . VAL B 1 94 ? -2.381 -17.5 -8.148 1 96.56 94 VAL B C 1
ATOM 1629 O O . VAL B 1 94 ? -3.402 -17.938 -7.625 1 96.56 94 VAL B O 1
ATOM 1632 N N . TYR B 1 95 ? -2.332 -17 -9.32 1 97.56 95 TYR B N 1
ATOM 1633 C CA . TYR B 1 95 ? -3.488 -17.094 -10.211 1 97.56 95 TYR B CA 1
ATOM 1634 C C . TYR B 1 95 ? -3.229 -18.078 -11.344 1 97.56 95 TYR B C 1
ATOM 1636 O O . TYR B 1 95 ? -2.225 -17.984 -12.047 1 97.56 95 TYR B O 1
ATOM 1644 N N . CYS B 1 96 ? -4.141 -19.031 -11.484 1 96.38 96 CYS B N 1
ATOM 1645 C CA . CYS B 1 96 ? -4.098 -20.016 -12.562 1 96.38 96 CYS B CA 1
ATOM 1646 C C . CYS B 1 96 ? -5.242 -19.781 -13.547 1 96.38 96 CYS B C 1
ATOM 1648 O O . CYS B 1 96 ? -6.395 -20.094 -13.242 1 96.38 96 CYS B O 1
ATOM 1650 N N . HIS B 1 97 ? -4.879 -19.328 -14.672 1 93.88 97 HIS B N 1
ATOM 1651 C CA . HIS B 1 97 ? -5.895 -18.969 -15.656 1 93.88 97 HIS B CA 1
ATOM 1652 C C . HIS B 1 97 ? -6.633 -20.203 -16.156 1 93.88 97 HIS B C 1
ATOM 1654 O O . HIS B 1 97 ? -7.82 -20.141 -16.484 1 93.88 97 HIS B O 1
ATOM 1660 N N . GLU B 1 98 ? -6 -21.344 -16.219 1 93.81 98 GLU B N 1
ATOM 1661 C CA . GLU B 1 98 ? -6.598 -22.578 -16.719 1 93.81 98 GLU B CA 1
ATOM 1662 C C . GLU B 1 98 ? -7.758 -23.031 -15.844 1 93.81 98 GLU B C 1
ATOM 1664 O O . GLU B 1 98 ? -8.734 -23.594 -16.344 1 93.81 98 GLU B O 1
ATOM 1669 N N . LEU B 1 99 ? -7.641 -22.75 -14.578 1 95.12 99 LEU B N 1
ATOM 1670 C CA . LEU B 1 99 ? -8.672 -23.156 -13.633 1 95.12 99 LEU B CA 1
ATOM 1671 C C . LEU B 1 99 ? -9.516 -21.969 -13.195 1 95.12 99 LEU B C 1
ATOM 1673 O O . LEU B 1 99 ? -10.5 -22.125 -12.469 1 95.12 99 LEU B O 1
ATOM 1677 N N . ASP B 1 100 ? -9.102 -20.688 -13.625 1 94.75 100 ASP B N 1
ATOM 1678 C CA . ASP B 1 100 ? -9.719 -19.453 -13.172 1 94.75 100 ASP B CA 1
ATOM 1679 C C . ASP B 1 100 ? -9.82 -19.422 -11.648 1 94.75 100 ASP B C 1
ATOM 1681 O O . ASP B 1 100 ? -10.891 -19.172 -11.094 1 94.75 100 ASP B O 1
ATOM 1685 N N . SER B 1 101 ? -8.641 -19.75 -11.062 1 95.81 101 SER B N 1
ATOM 1686 C CA . SER B 1 101 ? -8.609 -19.828 -9.609 1 95.81 101 SER B CA 1
ATOM 1687 C C . SER B 1 101 ? -7.391 -19.109 -9.039 1 95.81 101 SER B C 1
ATOM 1689 O O . SER B 1 101 ? -6.391 -18.922 -9.734 1 95.81 101 SER B O 1
ATOM 1691 N N . MET B 1 102 ? -7.59 -18.656 -7.793 1 96.38 102 MET B N 1
ATOM 1692 C CA . MET B 1 102 ? -6.551 -17.938 -7.062 1 96.38 102 MET B CA 1
ATOM 1693 C C . MET B 1 102 ? -6.211 -18.641 -5.758 1 96.38 102 MET B C 1
ATOM 1695 O O . MET B 1 102 ? -7.105 -19.109 -5.051 1 96.38 102 MET B O 1
ATOM 1699 N N . TYR B 1 103 ? -4.941 -18.703 -5.406 1 96.38 103 TYR B N 1
ATOM 1700 C CA . TYR B 1 103 ? -4.457 -19.375 -4.203 1 96.38 103 TYR B CA 1
ATOM 1701 C C . TYR B 1 103 ? -3.557 -18.453 -3.389 1 96.38 103 TYR B C 1
ATOM 1703 O O . TYR B 1 103 ? -2.758 -17.703 -3.949 1 96.38 103 TYR B O 1
ATOM 1711 N N . LEU B 1 104 ? -3.732 -18.531 -2.129 1 95.81 104 LEU B N 1
ATOM 1712 C CA . LEU B 1 104 ? -2.848 -17.844 -1.198 1 95.81 104 LEU B CA 1
ATOM 1713 C C . LEU B 1 104 ? -1.852 -18.812 -0.573 1 95.81 104 LEU B C 1
ATOM 1715 O O . LEU B 1 104 ? -2.248 -19.812 0.035 1 95.81 104 LEU B O 1
ATOM 1719 N N . VAL B 1 105 ? -0.556 -18.531 -0.789 1 94.12 105 VAL B N 1
ATOM 1720 C CA . VAL B 1 105 ? 0.494 -19.406 -0.284 1 94.12 105 VAL B CA 1
ATOM 1721 C C . VAL B 1 105 ? 1.437 -18.625 0.622 1 94.12 105 VAL B C 1
ATOM 1723 O O . VAL B 1 105 ? 1.988 -17.594 0.214 1 94.12 105 VAL B O 1
ATOM 1726 N N . ALA B 1 106 ? 1.706 -19.156 1.863 1 92.62 106 ALA B N 1
ATOM 1727 C CA . ALA B 1 106 ? 2.68 -18.5 2.732 1 92.62 106 ALA B CA 1
ATOM 1728 C C . ALA B 1 106 ? 4.086 -18.594 2.15 1 92.62 106 ALA B C 1
ATOM 1730 O O . ALA B 1 106 ? 4.473 -19.641 1.616 1 92.62 106 ALA B O 1
ATOM 1731 N N . GLU B 1 107 ? 4.734 -17.375 2.156 1 87.5 107 GLU B N 1
ATOM 1732 C CA . GLU B 1 107 ? 6.086 -17.375 1.604 1 87.5 107 GLU B CA 1
ATOM 1733 C C . GLU B 1 107 ? 6.973 -18.391 2.305 1 87.5 107 GLU B C 1
ATOM 1735 O O . GLU B 1 107 ? 7.809 -19.047 1.668 1 87.5 107 GLU B O 1
ATOM 1740 N N . ASP B 1 108 ? 6.832 -18.562 3.572 1 81 108 ASP B N 1
ATOM 1741 C CA . ASP B 1 108 ? 7.684 -19.453 4.336 1 81 108 ASP B CA 1
ATOM 1742 C C . ASP B 1 108 ? 7.375 -20.922 4.008 1 81 108 ASP B C 1
ATOM 1744 O O . ASP B 1 108 ? 8.141 -21.812 4.363 1 81 108 ASP B O 1
ATOM 1748 N N . ALA B 1 109 ? 6.238 -21.094 3.379 1 74.81 109 ALA B N 1
ATOM 1749 C CA . ALA B 1 109 ? 5.898 -22.438 2.932 1 74.81 109 AL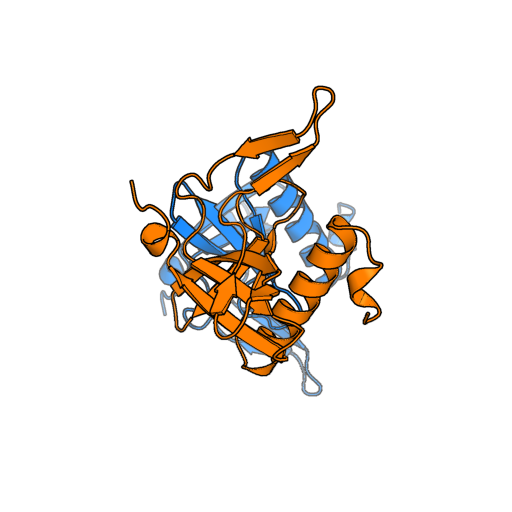A B CA 1
ATOM 1750 C C . ALA B 1 109 ? 6.828 -22.891 1.809 1 74.81 109 ALA B C 1
ATOM 1752 O O . ALA B 1 109 ? 6.957 -24.094 1.548 1 74.81 109 ALA B O 1
ATOM 1753 N N . PHE B 1 110 ? 7.371 -21.969 1.089 1 65.88 110 PHE B N 1
ATOM 1754 C CA . PHE B 1 110 ? 8.32 -22.266 0.029 1 65.88 110 PHE B CA 1
ATOM 1755 C C . PHE B 1 110 ? 9.719 -22.469 0.601 1 65.88 110 PHE B C 1
ATOM 1757 O O . PHE B 1 110 ? 10.578 -23.094 -0.039 1 65.88 110 PHE B O 1
ATOM 1764 N N . ASP B 1 111 ? 10.133 -21.719 1.571 1 56.66 111 ASP B N 1
ATOM 1765 C CA . ASP B 1 111 ? 11.5 -21.844 2.07 1 56.66 111 ASP B CA 1
ATOM 1766 C C . ASP B 1 111 ? 11.805 -23.266 2.5 1 56.66 111 ASP B C 1
ATOM 1768 O O . ASP B 1 111 ? 11.766 -23.594 3.689 1 56.66 111 ASP B O 1
ATOM 1772 N N . THR B 1 112 ? 11.43 -24.266 1.69 1 43.06 112 THR B N 1
ATOM 1773 C CA . THR B 1 112 ? 12.109 -25.516 2.006 1 43.06 112 THR B CA 1
ATOM 1774 C C . THR B 1 112 ? 13.625 -25.344 1.919 1 43.06 112 THR B C 1
ATOM 1776 O O . THR B 1 112 ? 14.156 -24.984 0.863 1 43.06 112 THR B O 1
ATOM 1779 N N . GLY B 1 113 ? 14.297 -24.703 2.748 1 35.53 113 GLY B N 1
ATOM 1780 C CA . GLY B 1 113 ? 15.68 -25.109 2.908 1 35.53 113 GLY B CA 1
ATOM 1781 C C . GLY B 1 113 ? 15.867 -26.609 2.76 1 35.53 113 GLY B C 1
ATOM 1782 O O . GLY B 1 113 ? 14.914 -27.391 2.922 1 35.53 113 GLY B O 1
#

Solvent-accessible surface area (backbone atoms only — not comparable to full-atom values): 13318 Å² total; per-residue (Å²): 128,58,81,64,72,74,42,54,70,69,53,42,49,49,51,48,47,52,54,51,51,52,52,39,46,72,72,68,36,53,40,23,36,56,68,71,83,77,78,62,42,57,33,37,37,43,56,96,94,42,77,42,34,28,32,72,38,69,31,44,79,54,91,93,40,80,45,65,74,85,51,47,80,42,78,50,98,90,38,80,42,78,43,73,72,68,88,48,39,56,27,32,38,34,39,25,74,92,74,71,43,74,45,82,40,56,42,76,72,62,59,68,116,128,58,80,64,73,76,42,54,70,69,52,41,50,50,50,48,47,52,52,50,52,52,51,39,49,73,73,69,33,53,40,23,36,55,67,71,84,77,78,62,42,58,33,37,37,43,55,96,94,41,78,40,33,26,34,72,39,68,31,43,80,55,91,93,40,79,46,64,73,82,53,47,81,42,78,51,98,89,37,83,44,79,44,72,70,69,84,49,40,54,29,32,38,33,39,25,75,91,74,72,44,77,44,83,42,55,42,73,74,62,63,68,120

Nearest PDB structures (foldseek):
  2ost-assembly1_B  TM=8.150E-01  e=6.445E-10  Synechocystis sp. PCC 6803
  2ost-assembly1_C  TM=7.302E-01  e=1.560E-07  Synechocystis sp. PCC 6803
  2ost-assembly1_D  TM=7.742E-01  e=1.512E-06  Synechocystis sp. PCC 6803
  2eo0-assembly2_A  TM=5.602E-01  e=4.568E-03  Sulfurisphaera tokodaii str. 7
  4tkk-assembly1_B  TM=5.584E-01  e=1.215E-01  Saccharolobus solfataricus P2

InterPro domains:
  IPR011856 tRNA endonuclease-like domain superfamily [G3DSA:3.40.1350.10] (8-113)
  IPR021671 PD(D/E)XK endonuclease [PF11645] (8-109)

pLDDT: mean 84.66, std 13.37, range [35.53, 97.56]

Foldseek 3Di:
DDPLVPDDPVVNQVVQLVLVVVVCVVVVWDKDADDDDPPLAGIWIDDPHDIFGEHEWEWEDDPPDTDTDQWDWDQDPVGTDTDHNDVSGQWYWYAYPVVRDIDIGGNVVPPPD/DDPLVPDDPVVNQVVQLVLVVVVCVVVVWDKDADDDDPPLAGIWIDDPHDIFGEHEWEWEDDPPDTDTDQWDWDQDPVGTDTDHNPVSGQWYWYAYPVVRDIDIGGNVVPPPD

Sequence (226 aa):
MGPLDELATHEKGDHTEAVVISELKRRGVSVCAPFGDNDRYDLIAESAESLFRLQVKTGWLREVVVEFSGQSQHVNAAGNTYKPYEDDVDFFVVYCHELDSMYLVAEDAFDTGMGPLDELATHEKGDHTEAVVISELKRRGVSVCAPFGDNDRYDLIAESAESLFRLQVKTGWLREVVVEFSGQSQHVNAAGNTYKPYEDDVDFFVVYCHELDSMYLVAEDAFDTG